Protein AF-A0A842YHC0-F1 (afdb_monomer_lite)

Foldseek 3Di:
DVVLVVLVVLLVVLVVVCVVPVLDLVSLLRNLLSCLLVVVLVSSLVSLVSSLVSPPPDDWD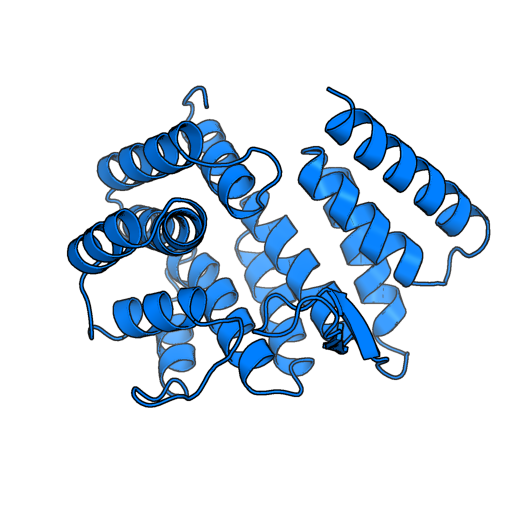WDWDQDPFPDRRDIDTFTPNLSSLLSNLLSCLLVVNLVSSLVSLVSSCVRGPDDLSLLSSLLSNLLSCLLVVVNVVNVVSLVPLDPDDDDTHNVLSSVLSCCSVVVDDLVRCQVVQVVVALVSNLSSLLSSLSVCNSVVVNVSSLVSLVVNCVRHDSSDSSVSSSCSVCVVVVHHD

Radius of gyration: 17.42 Å; chains: 1; bounding box: 42×35×49 Å

Structure (mmCIF, N/CA/C/O backbone):
data_AF-A0A842YHC0-F1
#
_entry.id   AF-A0A842YHC0-F1
#
loop_
_atom_site.group_PDB
_atom_site.id
_atom_site.type_symbol
_atom_site.label_atom_id
_atom_site.label_alt_id
_atom_site.label_comp_id
_atom_site.label_asym_id
_atom_site.label_entity_id
_atom_site.label_seq_id
_atom_site.pdbx_PDB_ins_code
_atom_site.Cartn_x
_atom_site.Cartn_y
_atom_site.Cartn_z
_atom_site.occupancy
_atom_site.B_iso_or_equiv
_atom_site.auth_seq_id
_atom_site.auth_comp_id
_atom_site.auth_asym_id
_atom_site.auth_atom_id
_atom_site.pdbx_PDB_model_num
ATOM 1 N N . THR A 1 1 ? -5.046 18.013 -16.835 1.00 51.75 1 THR A N 1
ATOM 2 C CA . THR A 1 1 ? -3.997 18.976 -16.422 1.00 51.75 1 THR A CA 1
ATOM 3 C C . THR A 1 1 ? -2.634 18.341 -16.663 1.00 51.75 1 THR A C 1
ATOM 5 O O . THR A 1 1 ? -2.578 17.118 -16.718 1.00 51.75 1 THR A O 1
ATOM 8 N N . GLY A 1 2 ? -1.558 19.114 -16.860 1.00 64.88 2 GLY A N 1
ATOM 9 C CA . GLY A 1 2 ? -0.248 18.608 -17.328 1.00 64.88 2 GLY A CA 1
ATOM 10 C C . GLY A 1 2 ? 0.316 17.396 -16.569 1.00 64.88 2 GLY A C 1
ATOM 11 O O . GLY A 1 2 ? 0.936 16.536 -17.173 1.00 64.88 2 GLY A O 1
ATOM 12 N N . ILE A 1 3 ? -0.016 17.244 -15.282 1.00 65.06 3 ILE A N 1
ATOM 13 C CA . ILE A 1 3 ? 0.346 16.074 -14.463 1.00 65.06 3 ILE A CA 1
ATOM 14 C C . ILE A 1 3 ? -0.183 14.751 -15.054 1.00 65.06 3 ILE A C 1
ATOM 16 O O . ILE A 1 3 ? 0.552 13.769 -15.112 1.00 65.06 3 ILE A O 1
ATOM 20 N N . LEU A 1 4 ? -1.433 14.716 -15.533 1.00 69.56 4 LEU A N 1
ATOM 21 C CA . LEU A 1 4 ? -2.000 13.529 -16.188 1.00 69.56 4 LEU A CA 1
ATOM 22 C C . LEU A 1 4 ? -1.261 13.214 -17.500 1.00 69.56 4 LEU A C 1
ATOM 24 O O . LEU A 1 4 ? -0.987 12.050 -17.783 1.00 69.56 4 LEU A O 1
ATOM 28 N N . GLY A 1 5 ? -0.912 14.257 -18.264 1.00 72.81 5 GLY A N 1
ATOM 29 C CA . GLY A 1 5 ? -0.096 14.144 -19.478 1.00 72.81 5 GLY A CA 1
ATOM 30 C C . GLY A 1 5 ? 1.250 13.486 -19.188 1.00 72.81 5 GLY A C 1
ATOM 31 O O . GLY A 1 5 ? 1.576 12.476 -19.803 1.00 72.81 5 GLY A O 1
ATOM 32 N N . ASN A 1 6 ? 1.947 13.953 -18.150 1.00 86.12 6 ASN A N 1
ATOM 33 C CA . ASN A 1 6 ? 3.245 13.414 -17.743 1.00 86.12 6 ASN A CA 1
ATOM 34 C C . ASN A 1 6 ? 3.183 11.918 -17.382 1.00 86.12 6 ASN A C 1
ATOM 36 O O . ASN A 1 6 ? 4.104 11.166 -17.698 1.00 86.12 6 ASN A O 1
ATOM 40 N N . PHE A 1 7 ? 2.108 11.451 -16.732 1.00 89.31 7 PHE A N 1
ATOM 41 C CA . PHE A 1 7 ? 1.965 10.027 -16.408 1.00 89.31 7 PHE A CA 1
ATOM 42 C C . PHE A 1 7 ? 1.676 9.161 -17.637 1.00 89.31 7 PHE A C 1
ATOM 44 O O . PHE A 1 7 ? 2.219 8.059 -17.731 1.00 89.31 7 PHE A O 1
ATOM 51 N N . MET A 1 8 ? 0.860 9.647 -18.578 1.00 90.75 8 MET A N 1
ATOM 52 C CA . MET A 1 8 ? 0.609 8.949 -19.845 1.00 90.75 8 MET A CA 1
ATOM 53 C C . MET A 1 8 ? 1.873 8.887 -20.707 1.00 90.75 8 MET A C 1
ATOM 55 O O . MET A 1 8 ? 2.205 7.827 -21.233 1.00 90.75 8 MET A O 1
ATOM 59 N N . GLU A 1 9 ? 2.616 9.990 -20.799 1.00 93.62 9 GLU A N 1
ATOM 60 C CA . GLU A 1 9 ? 3.901 10.046 -21.500 1.00 93.62 9 GLU A CA 1
ATOM 61 C C . GLU A 1 9 ? 4.927 9.101 -20.868 1.00 93.62 9 GLU A C 1
ATOM 63 O O . GLU A 1 9 ? 5.581 8.338 -21.579 1.00 93.62 9 GLU A O 1
ATOM 68 N N . ALA A 1 10 ? 5.018 9.067 -19.534 1.00 93.81 10 ALA A N 1
ATOM 69 C CA . ALA A 1 10 ? 5.877 8.119 -18.832 1.00 93.81 10 ALA A CA 1
ATOM 70 C C . ALA A 1 10 ? 5.483 6.660 -19.125 1.00 93.81 10 ALA A C 1
ATOM 72 O O . ALA A 1 10 ? 6.351 5.841 -19.422 1.00 93.81 10 ALA A O 1
ATOM 73 N N . ALA A 1 11 ? 4.188 6.326 -19.094 1.00 96.38 11 ALA A N 1
ATOM 74 C CA . ALA A 1 11 ? 3.714 4.984 -19.443 1.00 96.38 11 ALA A CA 1
ATOM 75 C C . ALA A 1 11 ? 4.046 4.614 -20.903 1.00 96.38 11 ALA A C 1
ATOM 77 O O . ALA A 1 11 ? 4.443 3.478 -21.181 1.00 96.38 11 ALA A O 1
ATOM 78 N N . ALA A 1 12 ? 3.947 5.570 -21.832 1.00 96.62 12 ALA A N 1
ATOM 79 C CA . ALA A 1 12 ? 4.323 5.376 -23.230 1.00 96.62 12 ALA A CA 1
ATOM 80 C C . ALA A 1 12 ? 5.836 5.150 -23.399 1.00 96.62 12 ALA A C 1
ATOM 82 O O . ALA A 1 12 ? 6.247 4.271 -24.157 1.00 96.62 12 ALA A O 1
ATOM 83 N N . LEU A 1 13 ? 6.676 5.893 -22.670 1.00 97.38 13 LEU A N 1
ATOM 84 C CA . LEU A 1 13 ? 8.128 5.696 -22.673 1.00 97.38 13 LEU A CA 1
ATOM 85 C C . LEU A 1 13 ? 8.517 4.318 -22.135 1.00 97.38 13 LEU A C 1
ATOM 87 O O . LEU A 1 13 ? 9.285 3.611 -22.787 1.00 97.38 13 LEU A O 1
ATOM 91 N N . TYR A 1 14 ? 7.949 3.898 -21.003 1.00 97.88 14 TYR A N 1
ATOM 92 C CA . TYR A 1 14 ? 8.209 2.557 -20.479 1.00 97.88 14 TYR A CA 1
ATOM 93 C C . TYR A 1 14 ? 7.681 1.456 -21.400 1.00 97.88 14 TYR A C 1
ATOM 95 O O . TYR A 1 14 ? 8.297 0.400 -21.473 1.00 97.88 14 TYR A O 1
ATOM 103 N N . SER A 1 15 ? 6.611 1.703 -22.163 1.00 98.19 15 SER A N 1
ATOM 104 C CA . SER A 1 15 ? 6.125 0.742 -23.164 1.00 98.19 15 SER A CA 1
ATOM 105 C C . SER A 1 15 ? 7.142 0.502 -24.277 1.00 98.19 15 SER A C 1
ATOM 107 O O . SER A 1 15 ? 7.432 -0.648 -24.579 1.00 98.19 15 SER A O 1
ATOM 109 N N . LYS A 1 16 ? 7.788 1.558 -24.792 1.00 98.25 16 LYS A N 1
ATOM 110 C CA . LYS A 1 16 ? 8.919 1.401 -25.729 1.00 98.25 16 LYS A CA 1
ATOM 111 C C . LYS A 1 16 ? 10.077 0.615 -25.107 1.00 98.25 16 LYS A C 1
ATOM 113 O O . LYS A 1 16 ? 10.793 -0.094 -25.808 1.00 98.25 16 LYS A O 1
ATOM 118 N N . GLY A 1 17 ? 10.280 0.773 -23.799 1.00 97.94 17 GLY A N 1
ATOM 119 C CA . GLY A 1 17 ? 11.255 0.004 -23.035 1.00 97.94 17 GLY A CA 1
ATOM 120 C C . GLY A 1 17 ? 10.912 -1.483 -22.970 1.00 97.94 17 GLY A C 1
ATOM 121 O O . GLY A 1 17 ? 11.775 -2.299 -23.265 1.00 97.94 17 GLY A O 1
ATOM 122 N N . VAL A 1 18 ? 9.651 -1.827 -22.686 1.00 98.38 18 VAL A N 1
ATOM 123 C CA . VAL A 1 18 ? 9.145 -3.211 -22.736 1.00 98.38 18 VAL A CA 1
ATOM 124 C C . VAL A 1 18 ? 9.331 -3.822 -24.126 1.00 98.38 18 VAL A C 1
ATOM 126 O O . VAL A 1 18 ? 9.813 -4.944 -24.227 1.00 98.38 18 VAL A O 1
ATOM 129 N N . ASP A 1 19 ? 9.027 -3.080 -25.193 1.00 98.12 19 ASP A N 1
ATOM 130 C CA . ASP A 1 19 ? 9.187 -3.579 -26.566 1.00 98.12 19 ASP A CA 1
ATOM 131 C C . ASP A 1 19 ? 10.657 -3.864 -26.914 1.00 98.12 19 ASP A C 1
ATOM 133 O O . ASP A 1 19 ? 10.971 -4.815 -27.629 1.00 98.12 19 ASP A O 1
ATOM 137 N N . ARG A 1 20 ? 11.577 -3.028 -26.418 1.00 98.38 20 ARG A N 1
ATOM 138 C CA . ARG A 1 20 ? 13.010 -3.130 -26.719 1.00 98.38 20 ARG A CA 1
ATOM 139 C C . ARG A 1 20 ? 13.758 -4.103 -25.805 1.00 98.38 20 ARG A C 1
ATOM 141 O O . ARG A 1 20 ? 14.738 -4.704 -26.240 1.00 98.38 20 ARG A O 1
ATOM 148 N N . TRP A 1 21 ? 13.328 -4.228 -24.555 1.00 97.94 21 TRP A N 1
ATOM 149 C CA . TRP A 1 21 ? 13.964 -5.028 -23.510 1.00 97.94 21 TRP A CA 1
ATOM 150 C C . TRP A 1 21 ? 12.902 -5.822 -22.733 1.00 97.94 21 TRP A C 1
ATOM 152 O O . TRP A 1 21 ? 12.650 -5.544 -21.558 1.00 97.94 21 TRP A O 1
ATOM 162 N N . PRO A 1 22 ? 12.277 -6.828 -23.370 1.00 97.75 22 PRO A N 1
ATOM 163 C CA . PRO A 1 22 ? 11.120 -7.531 -22.812 1.00 97.75 22 PRO A CA 1
ATOM 164 C C . PRO A 1 22 ? 11.428 -8.356 -21.558 1.00 97.75 22 PRO A C 1
ATOM 166 O O . PRO A 1 22 ? 10.501 -8.720 -20.833 1.00 97.75 22 PRO A O 1
ATOM 169 N N . ASP A 1 23 ? 12.704 -8.629 -21.287 1.00 96.81 23 ASP A N 1
ATOM 170 C CA . ASP A 1 23 ? 13.146 -9.370 -20.107 1.00 96.81 23 ASP A CA 1
ATOM 171 C C . ASP A 1 23 ? 13.687 -8.465 -18.994 1.00 96.81 23 ASP A C 1
ATOM 173 O O . ASP A 1 23 ? 14.076 -8.979 -17.949 1.00 96.81 23 ASP A O 1
ATOM 177 N N . ASP A 1 24 ? 13.721 -7.141 -19.169 1.00 96.75 24 ASP A N 1
ATOM 178 C CA . ASP A 1 24 ? 14.152 -6.207 -18.124 1.00 96.75 24 ASP A CA 1
ATOM 179 C C . ASP A 1 24 ? 12.958 -5.826 -17.221 1.00 96.75 24 ASP A C 1
ATOM 181 O O . ASP A 1 24 ? 12.021 -5.157 -17.674 1.00 96.75 24 ASP A O 1
ATOM 185 N N . PRO A 1 25 ? 12.961 -6.230 -15.934 1.00 97.19 25 PRO A N 1
ATOM 186 C CA . PRO A 1 25 ? 11.807 -6.077 -15.049 1.00 97.19 25 PRO A CA 1
ATOM 187 C C . PRO A 1 25 ? 11.507 -4.611 -14.716 1.00 97.19 25 PRO A C 1
ATOM 189 O O . PRO A 1 25 ? 10.377 -4.284 -14.341 1.00 97.19 25 PRO A O 1
ATOM 192 N N . ARG A 1 26 ? 12.480 -3.704 -14.876 1.00 96.06 26 ARG A N 1
ATOM 193 C CA . ARG A 1 26 ? 12.335 -2.285 -14.517 1.00 96.06 26 ARG A CA 1
ATOM 194 C C . ARG A 1 26 ? 11.250 -1.611 -15.342 1.00 96.06 26 ARG A C 1
ATOM 196 O O . ARG A 1 26 ? 10.460 -0.839 -14.799 1.00 96.06 26 ARG A O 1
ATOM 203 N N . PHE A 1 27 ? 11.157 -1.930 -16.634 1.00 97.94 27 PHE A N 1
ATOM 204 C CA . PHE A 1 27 ? 10.143 -1.329 -17.501 1.00 97.94 27 PHE A CA 1
ATOM 205 C C . PHE A 1 27 ? 8.728 -1.710 -17.072 1.00 97.94 27 PHE A C 1
ATOM 207 O O . PHE A 1 27 ? 7.859 -0.842 -17.040 1.00 97.94 27 PHE A O 1
ATOM 214 N N . TYR A 1 28 ? 8.513 -2.955 -16.649 1.00 98.50 28 TYR A N 1
ATOM 215 C CA . TYR A 1 28 ? 7.227 -3.399 -16.117 1.00 98.50 28 TYR A CA 1
ATOM 216 C C . TYR A 1 28 ? 6.938 -2.791 -14.741 1.00 98.50 28 TYR A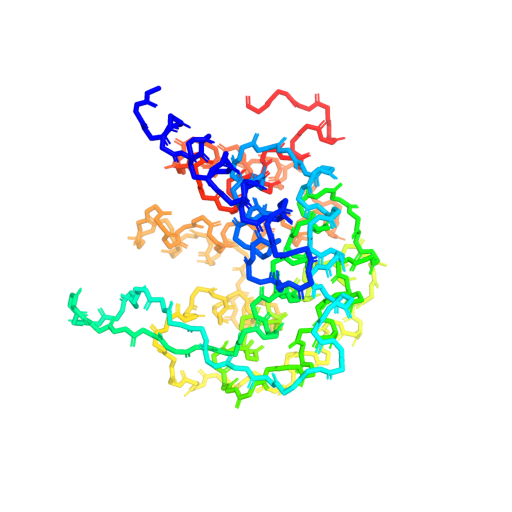 C 1
ATOM 218 O O . TYR A 1 28 ? 5.870 -2.217 -14.547 1.00 98.50 28 TYR A O 1
ATOM 226 N N . ARG A 1 29 ? 7.906 -2.802 -13.811 1.00 97.06 29 ARG A N 1
ATOM 227 C CA . ARG A 1 29 ? 7.764 -2.183 -12.480 1.00 97.06 29 ARG A CA 1
ATOM 228 C C . ARG A 1 29 ? 7.341 -0.716 -12.590 1.00 97.06 29 ARG A C 1
ATOM 230 O O . ARG A 1 29 ? 6.365 -0.289 -11.968 1.00 97.06 29 ARG A O 1
ATOM 237 N N . PHE A 1 30 ? 8.040 0.083 -13.390 1.00 97.06 30 PHE A N 1
ATOM 238 C CA . PHE A 1 30 ? 7.711 1.503 -13.491 1.00 97.06 30 PHE A CA 1
ATOM 239 C C . PHE A 1 30 ? 6.472 1.783 -14.347 1.00 97.06 30 PHE A C 1
ATOM 241 O O . PHE A 1 30 ? 5.719 2.698 -14.002 1.00 97.06 30 PHE A O 1
ATOM 248 N N . ARG A 1 31 ? 6.206 1.005 -15.407 1.00 98.31 31 ARG A N 1
ATOM 249 C CA . ARG A 1 31 ? 4.976 1.150 -16.202 1.00 98.31 31 ARG A CA 1
ATOM 250 C C . ARG A 1 31 ? 3.736 0.771 -15.399 1.00 98.31 31 ARG A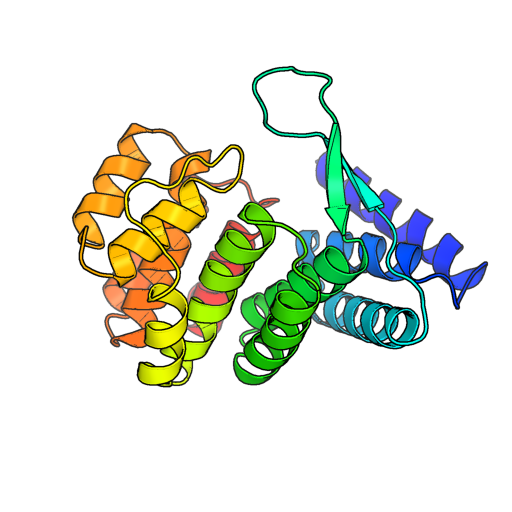 C 1
ATOM 252 O O . ARG A 1 31 ? 2.796 1.568 -15.355 1.00 98.31 31 ARG A O 1
ATOM 259 N N . GLY A 1 32 ? 3.779 -0.348 -14.679 1.00 98.31 32 GLY A N 1
ATOM 260 C CA . GLY A 1 32 ? 2.710 -0.799 -13.792 1.00 98.31 32 GLY A CA 1
ATOM 261 C C . GLY A 1 32 ? 2.340 0.270 -12.768 1.00 98.31 32 GLY A C 1
ATOM 262 O O . GLY A 1 32 ? 1.169 0.616 -12.624 1.00 98.31 32 GLY A O 1
ATOM 263 N N . HIS A 1 33 ? 3.331 0.921 -12.152 1.00 96.75 33 HIS A N 1
ATOM 264 C CA . HIS A 1 33 ? 3.073 2.025 -11.223 1.00 96.75 33 HIS A CA 1
ATOM 265 C C . HIS A 1 33 ? 2.359 3.219 -11.890 1.00 96.75 33 HIS A C 1
ATOM 267 O O . HIS A 1 33 ? 1.475 3.831 -11.289 1.00 96.75 33 HIS A O 1
ATOM 273 N N . ARG A 1 34 ? 2.683 3.555 -13.147 1.00 96.94 34 ARG A N 1
ATOM 274 C CA . ARG A 1 34 ? 1.937 4.588 -13.895 1.00 96.94 34 ARG A CA 1
ATOM 275 C C . ARG A 1 34 ? 0.506 4.144 -14.179 1.00 96.94 34 ARG A C 1
ATOM 277 O O . ARG A 1 34 ? -0.407 4.953 -14.031 1.00 96.94 34 ARG A O 1
ATOM 284 N N . PHE A 1 35 ? 0.295 2.876 -14.518 1.00 98.06 35 PHE A N 1
ATOM 285 C CA . PHE A 1 35 ? -1.045 2.327 -14.708 1.00 98.06 35 PHE A CA 1
ATOM 286 C C . PHE A 1 35 ? -1.891 2.365 -13.431 1.00 98.06 35 PHE A C 1
ATOM 288 O O . PHE A 1 35 ? -3.065 2.722 -13.523 1.00 98.06 35 PHE A O 1
ATOM 295 N N . VAL A 1 36 ? -1.311 2.134 -12.249 1.00 97.81 36 VAL A N 1
ATOM 296 C CA . VAL A 1 36 ? -2.005 2.331 -10.960 1.00 97.81 36 VAL A CA 1
ATOM 297 C C . VAL A 1 36 ? -2.504 3.770 -10.818 1.00 97.81 36 VAL A C 1
ATOM 299 O O . VAL A 1 36 ? -3.694 4.000 -10.596 1.00 97.81 36 VAL A O 1
ATOM 302 N N . ILE A 1 37 ? -1.622 4.756 -11.011 1.00 95.19 37 ILE A N 1
ATOM 303 C CA . ILE A 1 37 ? -1.985 6.180 -10.908 1.00 95.19 37 ILE A CA 1
ATOM 304 C C . ILE A 1 37 ? -3.097 6.528 -11.910 1.00 95.19 37 ILE A C 1
ATOM 306 O O . ILE A 1 37 ? -4.046 7.225 -11.559 1.00 95.19 37 ILE A O 1
ATOM 310 N N . LEU A 1 38 ? -3.030 5.980 -13.126 1.00 95.44 38 LEU A N 1
ATOM 311 C CA . LEU A 1 38 ? -4.011 6.171 -14.201 1.00 95.44 38 LEU A CA 1
ATOM 312 C C . LEU A 1 38 ? -5.291 5.325 -14.054 1.00 95.44 38 LEU A C 1
ATOM 314 O O . LEU A 1 38 ? -6.110 5.311 -14.977 1.00 95.44 38 LEU A O 1
ATOM 318 N N . ARG A 1 39 ? -5.475 4.611 -12.933 1.00 95.69 39 ARG A N 1
ATOM 319 C CA . ARG A 1 39 ? -6.637 3.736 -12.675 1.00 95.69 39 ARG A CA 1
ATOM 320 C C . ARG A 1 39 ? -6.819 2.641 -13.728 1.00 95.69 39 ARG A C 1
ATOM 322 O O . ARG A 1 39 ? -7.931 2.297 -14.106 1.00 95.69 39 ARG A O 1
ATOM 329 N N . ARG A 1 40 ? -5.714 2.117 -14.253 1.00 97.06 40 ARG A N 1
ATOM 330 C CA . ARG A 1 40 ? -5.670 0.984 -15.187 1.00 97.06 40 ARG A CA 1
ATOM 331 C C . ARG A 1 40 ? -5.183 -0.256 -14.445 1.00 97.06 40 ARG A C 1
ATOM 333 O O . ARG A 1 40 ? -4.092 -0.755 -14.719 1.00 97.06 40 ARG A O 1
ATOM 340 N N . LEU A 1 41 ? -5.956 -0.708 -13.460 1.00 97.81 41 LEU A N 1
ATOM 341 C CA . LEU A 1 41 ? -5.510 -1.746 -12.527 1.00 97.81 41 LEU A CA 1
ATOM 342 C C . LEU A 1 41 ? -5.245 -3.081 -13.230 1.00 97.81 41 LEU A C 1
ATOM 344 O O . LEU A 1 41 ? -4.265 -3.739 -12.916 1.00 97.81 41 LEU A O 1
ATOM 348 N N . GLU A 1 42 ? -6.011 -3.439 -14.258 1.00 98.31 42 GLU A N 1
ATOM 349 C CA . GLU A 1 42 ? -5.807 -4.671 -15.033 1.00 98.31 42 GLU A CA 1
ATOM 350 C C . GLU A 1 42 ? -4.520 -4.648 -15.864 1.00 98.31 42 GLU A C 1
ATOM 352 O O . GLU A 1 42 ? -3.949 -5.696 -16.167 1.00 98.31 42 GLU A O 1
ATOM 357 N N . LEU A 1 43 ? -4.068 -3.463 -16.284 1.00 98.62 43 LEU A N 1
ATOM 358 C CA . LEU A 1 43 ? -2.767 -3.309 -16.938 1.00 98.62 43 LEU A CA 1
ATOM 359 C C . LEU A 1 43 ? -1.639 -3.316 -15.904 1.00 98.62 43 LEU A C 1
ATOM 361 O O . LEU A 1 43 ? -0.613 -3.947 -16.132 1.00 98.62 43 LEU A O 1
ATOM 365 N N . ALA A 1 44 ? -1.847 -2.660 -14.760 1.00 98.69 44 ALA A N 1
ATOM 366 C CA . ALA A 1 44 ? -0.884 -2.653 -13.667 1.00 98.69 44 ALA A CA 1
ATOM 367 C C . ALA A 1 44 ? -0.619 -4.061 -13.118 1.00 98.69 44 ALA A C 1
ATOM 369 O O . ALA A 1 44 ? 0.541 -4.423 -12.957 1.00 98.69 44 ALA A O 1
ATOM 370 N N . MET A 1 45 ? -1.665 -4.860 -12.878 1.00 98.81 45 MET A N 1
ATOM 371 C CA . MET A 1 45 ? -1.533 -6.237 -12.383 1.00 98.81 45 MET A CA 1
ATOM 372 C C . MET A 1 45 ? -0.671 -7.077 -13.323 1.00 98.81 45 MET A C 1
ATOM 374 O O . MET A 1 45 ? 0.323 -7.632 -12.875 1.00 98.81 45 MET A O 1
ATOM 378 N N . ARG A 1 46 ? -0.961 -7.057 -14.632 1.00 98.75 46 ARG A N 1
ATOM 379 C CA . ARG A 1 46 ? -0.162 -7.774 -15.640 1.00 98.75 46 ARG A CA 1
ATOM 380 C C . ARG A 1 46 ? 1.308 -7.358 -15.646 1.00 98.75 46 ARG A C 1
ATOM 382 O O . ARG A 1 46 ? 2.190 -8.203 -15.759 1.00 98.75 46 ARG A O 1
ATOM 389 N N . ASP A 1 47 ? 1.580 -6.060 -15.523 1.00 98.81 47 ASP A N 1
ATOM 390 C CA . ASP A 1 47 ? 2.954 -5.563 -15.455 1.00 98.81 47 ASP A CA 1
ATOM 391 C C . ASP A 1 47 ? 3.659 -6.019 -14.171 1.00 98.81 47 ASP A C 1
ATOM 393 O O . ASP A 1 47 ? 4.805 -6.459 -14.224 1.00 98.81 47 ASP A O 1
ATOM 397 N N . PHE A 1 48 ? 2.994 -5.958 -13.018 1.00 98.75 48 PHE A N 1
ATOM 398 C CA . PHE A 1 48 ? 3.597 -6.397 -11.761 1.00 98.75 48 PHE A CA 1
ATOM 399 C C . PHE A 1 48 ? 3.770 -7.914 -11.676 1.00 98.75 48 PHE A C 1
ATOM 401 O O . PHE A 1 48 ? 4.791 -8.359 -11.163 1.00 98.75 48 PHE A O 1
ATOM 408 N N . GLU A 1 49 ? 2.843 -8.701 -12.221 1.00 98.75 49 GLU A N 1
ATOM 409 C CA . GLU A 1 49 ? 2.995 -10.150 -12.396 1.00 98.75 49 GLU A CA 1
ATOM 410 C C . GLU A 1 49 ? 4.225 -10.458 -13.252 1.00 98.75 49 GLU A C 1
ATOM 412 O O . GLU A 1 49 ? 5.094 -11.222 -12.833 1.00 98.75 49 GLU A O 1
ATOM 417 N N . ARG A 1 50 ? 4.369 -9.792 -14.406 1.00 98.62 50 ARG A N 1
ATOM 418 C CA . ARG A 1 50 ? 5.533 -9.986 -15.276 1.00 98.62 50 ARG A CA 1
ATOM 419 C C . ARG A 1 50 ? 6.838 -9.543 -14.614 1.00 98.62 50 ARG A C 1
ATOM 421 O O . ARG A 1 50 ? 7.856 -10.217 -14.758 1.00 98.62 50 ARG A O 1
ATOM 428 N N . ALA A 1 51 ? 6.828 -8.431 -13.880 1.00 98.44 51 ALA A N 1
ATOM 429 C CA . ALA A 1 51 ? 7.985 -7.986 -13.110 1.00 98.44 51 ALA A CA 1
ATOM 430 C C . ALA A 1 51 ? 8.367 -9.023 -12.041 1.00 98.44 51 ALA A C 1
ATOM 432 O O . ALA A 1 51 ? 9.536 -9.389 -11.962 1.00 98.44 51 ALA A O 1
ATOM 433 N N . ALA A 1 52 ? 7.392 -9.530 -11.279 1.00 98.25 52 ALA A N 1
ATOM 434 C CA . ALA A 1 52 ? 7.585 -10.547 -10.247 1.00 98.25 52 ALA A CA 1
ATOM 435 C C . ALA A 1 52 ? 8.150 -11.854 -10.828 1.00 98.25 52 ALA A C 1
ATOM 437 O O . ALA A 1 52 ? 9.098 -12.419 -10.285 1.00 98.25 52 ALA A O 1
ATOM 438 N N . GLU A 1 53 ? 7.643 -12.310 -11.977 1.00 98.12 53 GLU A N 1
ATOM 439 C CA . GLU A 1 53 ? 8.195 -13.470 -12.687 1.00 98.12 53 GLU A CA 1
ATOM 440 C C . GLU A 1 53 ? 9.677 -13.291 -13.020 1.00 98.12 53 GLU A C 1
ATOM 442 O O . GLU A 1 53 ? 10.471 -14.203 -12.793 1.00 98.12 53 GLU A O 1
ATOM 447 N N . LEU A 1 54 ? 10.026 -12.119 -13.554 1.00 97.50 54 LEU A N 1
ATOM 448 C CA . LEU A 1 54 ? 11.351 -11.778 -14.060 1.00 97.50 54 LEU A CA 1
ATOM 449 C C . LEU A 1 54 ? 12.399 -11.572 -12.959 1.00 97.50 54 LEU A C 1
ATOM 451 O O . LEU A 1 54 ? 13.591 -11.618 -13.269 1.00 97.50 54 LEU A O 1
ATOM 455 N N . ILE A 1 55 ? 11.998 -11.320 -11.711 1.00 97.19 55 ILE A N 1
ATOM 456 C CA . ILE A 1 55 ? 12.937 -11.128 -10.593 1.00 97.19 55 ILE A CA 1
ATOM 457 C C . ILE A 1 55 ? 13.254 -12.409 -9.814 1.00 97.19 55 ILE A C 1
ATOM 459 O O . ILE A 1 55 ? 14.255 -12.430 -9.106 1.00 97.19 55 ILE A O 1
ATOM 463 N N . ARG A 1 56 ? 12.456 -13.482 -9.939 1.00 91.81 56 ARG A N 1
ATOM 464 C CA . ARG A 1 56 ? 12.641 -14.720 -9.146 1.00 91.81 56 ARG A CA 1
ATOM 465 C C . ARG A 1 56 ? 14.032 -15.338 -9.281 1.00 91.81 56 ARG A C 1
ATOM 467 O O . ARG A 1 56 ? 14.585 -15.799 -8.290 1.00 91.81 56 ARG A O 1
ATOM 474 N N . ASP A 1 57 ? 14.589 -15.303 -10.487 1.00 84.00 57 ASP A N 1
ATOM 475 C CA . ASP A 1 57 ? 15.890 -15.903 -10.805 1.00 84.00 57 ASP A CA 1
ATOM 476 C C . ASP A 1 57 ? 17.008 -14.856 -10.917 1.00 84.00 57 ASP A C 1
ATOM 478 O O . ASP A 1 57 ? 18.050 -15.102 -11.532 1.00 84.00 57 ASP A O 1
ATOM 482 N N . ARG A 1 58 ? 16.792 -13.656 -10.361 1.00 88.94 58 ARG A N 1
ATOM 483 C CA . ARG A 1 58 ? 17.743 -12.547 -10.447 1.00 88.94 58 ARG A CA 1
ATOM 484 C C . ARG A 1 58 ? 18.237 -12.114 -9.072 1.00 88.94 58 ARG A C 1
ATOM 486 O O . ARG A 1 58 ? 17.445 -12.055 -8.130 1.00 88.94 58 ARG A O 1
ATOM 493 N N . PRO A 1 59 ? 19.534 -11.776 -8.953 1.00 91.19 59 PRO A N 1
ATOM 494 C CA . PRO A 1 59 ? 20.024 -11.059 -7.790 1.00 91.19 59 PRO A CA 1
ATOM 495 C C . PRO A 1 59 ? 19.216 -9.782 -7.588 1.00 91.19 59 PRO A C 1
ATOM 497 O O . PRO A 1 59 ? 18.878 -9.096 -8.551 1.00 91.19 59 PRO A O 1
ATOM 500 N N . ASP A 1 60 ? 18.910 -9.488 -6.333 1.00 93.88 60 ASP A N 1
ATOM 501 C CA . ASP A 1 60 ? 18.256 -8.239 -5.982 1.00 93.88 60 ASP A CA 1
ATOM 502 C C . ASP A 1 60 ? 19.199 -7.051 -6.219 1.00 93.88 60 ASP A C 1
ATOM 504 O O . ASP A 1 60 ? 20.420 -7.161 -6.066 1.00 93.88 60 ASP A O 1
ATOM 508 N N . GLU A 1 61 ? 18.624 -5.911 -6.582 1.00 93.12 61 GLU A N 1
ATOM 509 C CA . GLU A 1 61 ? 19.348 -4.682 -6.895 1.00 93.12 61 GLU A CA 1
ATOM 510 C C . GLU A 1 61 ? 18.788 -3.516 -6.068 1.00 93.12 61 GLU A C 1
ATOM 512 O O . GLU A 1 61 ? 17.602 -3.498 -5.745 1.00 93.12 61 GLU A O 1
ATOM 517 N N . PRO A 1 62 ? 19.600 -2.506 -5.722 1.00 92.38 62 PRO A N 1
ATOM 518 C CA . PRO A 1 62 ? 19.088 -1.306 -5.073 1.00 92.38 62 PRO A CA 1
ATOM 519 C C . PRO A 1 62 ? 18.258 -0.443 -6.043 1.00 92.38 62 PRO A C 1
ATOM 521 O O . PRO A 1 62 ? 18.743 -0.020 -7.093 1.00 92.38 62 PRO A O 1
ATOM 524 N N . GLU A 1 63 ? 17.031 -0.097 -5.654 1.00 90.31 63 GLU A N 1
ATOM 525 C CA . GLU A 1 63 ? 16.203 0.943 -6.273 1.00 90.31 63 GLU A CA 1
ATOM 526 C C . GLU A 1 63 ? 16.369 2.266 -5.506 1.00 90.31 63 GLU A C 1
ATOM 528 O O . GLU A 1 63 ? 16.075 2.368 -4.309 1.00 90.31 63 GLU A O 1
ATOM 533 N N . LEU A 1 64 ? 16.845 3.295 -6.215 1.00 86.06 64 LEU A N 1
ATOM 534 C CA . LEU A 1 64 ? 16.981 4.653 -5.692 1.00 86.06 64 LEU A CA 1
ATOM 535 C C . LEU A 1 64 ? 15.673 5.429 -5.855 1.00 86.06 64 LEU A C 1
ATOM 537 O O . LEU A 1 64 ? 15.078 5.441 -6.934 1.00 86.06 64 LEU A O 1
ATOM 541 N N . TYR A 1 65 ? 15.277 6.160 -4.819 1.00 77.38 65 TYR A N 1
ATOM 542 C CA . TYR A 1 65 ? 14.120 7.055 -4.858 1.00 77.38 65 TYR A CA 1
ATOM 543 C C . TYR A 1 65 ? 14.423 8.385 -4.170 1.00 77.38 65 TYR A C 1
ATOM 545 O O . TYR A 1 65 ? 15.336 8.488 -3.353 1.00 77.38 65 TYR A O 1
ATOM 553 N N . ALA A 1 66 ? 13.663 9.425 -4.509 1.00 69.12 66 ALA A N 1
ATOM 554 C CA . ALA A 1 66 ? 13.743 10.692 -3.791 1.00 69.12 66 ALA A CA 1
ATOM 555 C C . ALA A 1 66 ? 13.212 10.483 -2.363 1.00 69.12 66 ALA A C 1
ATOM 557 O O . ALA A 1 66 ? 12.024 10.203 -2.192 1.00 69.12 66 ALA A O 1
ATOM 558 N N . SER A 1 67 ? 14.090 10.572 -1.358 1.00 66.00 67 SER A N 1
ATOM 559 C CA . SER A 1 67 ? 13.702 10.392 0.045 1.00 66.00 67 SER A CA 1
ATOM 560 C C . SER A 1 67 ? 12.850 11.570 0.508 1.00 66.00 67 SER A C 1
ATOM 562 O O . SER A 1 67 ? 13.101 12.717 0.142 1.00 66.00 67 SER A O 1
ATOM 564 N N . GLY A 1 68 ? 11.875 11.291 1.372 1.00 58.00 68 GLY A N 1
ATOM 565 C CA . GLY A 1 68 ? 11.124 12.323 2.094 1.00 58.00 68 GLY A CA 1
ATOM 566 C C . GLY A 1 68 ? 11.851 12.848 3.340 1.00 58.00 68 GLY A C 1
ATOM 567 O O . GLY A 1 68 ? 11.251 13.565 4.140 1.00 58.00 68 GLY A O 1
ATOM 568 N N . GLY A 1 69 ? 13.106 12.439 3.560 1.00 61.34 69 GLY A N 1
ATOM 569 C CA . GLY A 1 69 ? 13.899 12.780 4.737 1.00 61.34 69 GLY A CA 1
ATOM 570 C C . GLY A 1 69 ? 14.288 14.262 4.836 1.00 61.34 69 GLY A C 1
ATOM 571 O O . GLY A 1 69 ? 14.054 15.067 3.945 1.00 61.34 69 GLY A O 1
ATOM 572 N N . LYS A 1 70 ? 14.949 14.628 5.944 1.00 56.03 70 LYS A N 1
ATOM 573 C CA . LYS A 1 70 ? 15.284 16.025 6.310 1.00 56.03 70 LYS A CA 1
ATOM 574 C C . LYS A 1 70 ? 16.198 16.782 5.328 1.00 56.03 70 LYS A C 1
ATOM 576 O O . LYS A 1 70 ? 16.437 17.966 5.533 1.00 56.03 70 LYS A O 1
ATOM 581 N N . SER A 1 71 ? 16.755 16.120 4.316 1.00 59.47 71 SER A N 1
ATOM 582 C CA . SER A 1 71 ? 17.624 16.740 3.314 1.00 59.47 71 SER A CA 1
ATOM 583 C C . SER A 1 71 ? 16.965 16.624 1.947 1.00 59.47 71 SER A C 1
ATOM 585 O O . SER A 1 71 ? 16.724 15.513 1.484 1.00 59.47 71 SER A O 1
ATOM 587 N N . GLU A 1 72 ? 16.729 17.770 1.302 1.00 55.34 72 GLU A N 1
ATOM 588 C CA . GLU A 1 72 ? 16.020 17.887 0.015 1.00 55.34 72 GLU A CA 1
ATOM 589 C C . GLU A 1 72 ? 16.664 17.086 -1.132 1.00 55.34 72 GLU A C 1
ATOM 591 O O . GLU A 1 72 ? 15.996 16.782 -2.114 1.00 55.34 72 GLU A O 1
ATOM 596 N N . ASN A 1 73 ? 17.937 16.695 -0.992 1.00 65.38 73 ASN A N 1
ATOM 597 C CA . ASN A 1 73 ? 18.692 15.952 -2.006 1.00 65.38 73 ASN A CA 1
ATOM 598 C C . ASN A 1 73 ? 19.082 14.533 -1.565 1.00 65.38 73 ASN A C 1
ATOM 600 O O . ASN A 1 73 ? 19.888 13.881 -2.234 1.00 65.38 73 ASN A O 1
ATOM 604 N N . LYS A 1 74 ? 18.575 14.042 -0.428 1.00 71.00 74 LYS A N 1
ATOM 605 C CA . LYS A 1 74 ? 18.877 12.676 0.005 1.00 71.00 74 LYS A CA 1
ATOM 606 C C . LYS A 1 74 ? 18.116 11.690 -0.881 1.00 71.00 74 LYS A C 1
ATOM 608 O O . LYS A 1 74 ? 16.896 11.748 -0.993 1.00 71.00 74 LYS A O 1
ATOM 613 N N . MET A 1 75 ? 18.843 10.749 -1.470 1.00 73.19 75 MET A N 1
ATOM 614 C CA . MET A 1 75 ? 18.232 9.583 -2.100 1.00 73.19 75 MET A CA 1
ATOM 615 C C . MET A 1 75 ? 18.006 8.507 -1.040 1.00 73.19 75 MET A C 1
ATOM 617 O O . MET A 1 75 ? 18.895 8.219 -0.234 1.00 73.19 75 MET A O 1
ATOM 621 N N . GLY A 1 76 ? 16.805 7.944 -1.028 1.00 75.75 76 GLY A N 1
ATOM 622 C CA . GLY A 1 76 ? 16.513 6.700 -0.338 1.00 75.75 76 GLY A CA 1
ATOM 623 C C . GLY A 1 76 ? 16.974 5.524 -1.190 1.00 75.75 76 GLY A C 1
ATOM 624 O O . GLY A 1 76 ? 17.074 5.630 -2.417 1.00 75.75 76 GLY A O 1
ATOM 625 N N . VAL A 1 77 ? 17.280 4.413 -0.530 1.00 80.62 77 VAL A N 1
ATOM 626 C CA . VAL A 1 77 ? 17.644 3.154 -1.182 1.00 80.62 77 VAL A CA 1
ATOM 627 C C . VAL A 1 77 ? 16.742 2.079 -0.613 1.00 80.62 77 VAL A C 1
ATOM 629 O O . VAL A 1 77 ? 16.603 1.967 0.602 1.00 80.62 77 VAL A O 1
ATOM 632 N N . SER A 1 78 ? 16.131 1.303 -1.492 1.00 85.50 78 SER A N 1
ATOM 633 C CA . SER A 1 78 ? 15.324 0.141 -1.124 1.00 85.50 78 SER A CA 1
ATOM 634 C C . SER A 1 78 ? 15.636 -1.013 -2.067 1.00 85.50 78 SER A C 1
ATOM 636 O O . SER A 1 78 ? 16.216 -0.800 -3.127 1.00 85.50 78 SER A O 1
ATOM 638 N N . SER A 1 79 ? 15.261 -2.230 -1.695 1.00 94.06 79 SER A N 1
ATOM 639 C CA . SER A 1 79 ? 15.351 -3.389 -2.585 1.00 94.06 79 SER A CA 1
ATOM 640 C C . SER A 1 79 ? 14.422 -3.217 -3.801 1.00 94.06 79 SER A C 1
ATOM 642 O O . SER A 1 79 ? 13.259 -2.812 -3.666 1.00 94.06 79 SER A O 1
ATOM 644 N N . PHE A 1 80 ? 14.924 -3.512 -5.002 1.00 96.31 80 PHE A N 1
ATOM 645 C CA . PHE A 1 80 ? 14.131 -3.519 -6.230 1.00 96.31 80 PHE A CA 1
ATOM 646 C C . PHE A 1 80 ? 13.081 -4.630 -6.180 1.00 96.31 80 PHE A C 1
ATOM 648 O O . PHE A 1 80 ? 11.906 -4.381 -6.463 1.00 96.31 80 PHE A O 1
ATOM 655 N N . ASN A 1 81 ? 13.465 -5.831 -5.742 1.00 97.06 81 ASN A N 1
ATOM 656 C CA . ASN A 1 81 ? 12.542 -6.957 -5.615 1.00 97.06 81 ASN A CA 1
ATOM 657 C C . ASN A 1 81 ? 11.429 -6.653 -4.604 1.00 97.06 81 ASN A C 1
ATOM 659 O O . ASN A 1 81 ? 10.252 -6.886 -4.888 1.00 97.06 81 ASN A O 1
ATOM 663 N N . TRP A 1 82 ? 11.776 -6.056 -3.462 1.00 97.00 82 TRP A N 1
ATOM 664 C CA . TRP A 1 82 ? 10.808 -5.571 -2.480 1.00 97.00 82 TRP A CA 1
ATOM 665 C C . TRP A 1 82 ? 9.832 -4.575 -3.109 1.00 97.00 82 TRP A C 1
ATOM 667 O O . TRP A 1 82 ? 8.623 -4.718 -2.952 1.00 97.00 82 TRP A O 1
ATOM 677 N N . ASN A 1 83 ? 10.327 -3.615 -3.893 1.00 97.12 83 ASN A N 1
ATOM 678 C CA . ASN A 1 83 ? 9.489 -2.641 -4.591 1.00 97.12 83 ASN A CA 1
ATOM 679 C C . ASN A 1 83 ? 8.542 -3.271 -5.614 1.00 97.12 83 ASN A C 1
ATOM 681 O O . ASN A 1 83 ? 7.434 -2.766 -5.813 1.00 97.12 83 ASN A O 1
ATOM 685 N N . VAL A 1 84 ? 8.959 -4.331 -6.302 1.00 98.25 84 VAL A N 1
ATOM 686 C CA . VAL A 1 84 ? 8.084 -5.067 -7.222 1.00 98.25 84 VAL A CA 1
ATOM 687 C C . VAL A 1 84 ? 6.926 -5.693 -6.450 1.00 98.25 84 VAL A C 1
ATOM 689 O O . VAL A 1 84 ? 5.771 -5.384 -6.749 1.00 98.25 84 VAL A O 1
ATOM 692 N N . TYR A 1 85 ? 7.216 -6.486 -5.417 1.00 98.62 85 TYR A N 1
ATOM 693 C CA . TYR A 1 85 ? 6.184 -7.164 -4.630 1.00 98.62 85 TYR A CA 1
ATOM 694 C C . TYR A 1 85 ? 5.301 -6.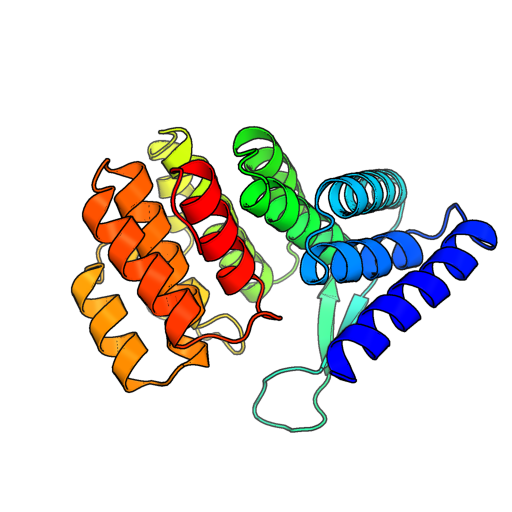194 -3.834 1.00 98.62 85 TYR A C 1
ATOM 696 O O . TYR A 1 85 ? 4.087 -6.380 -3.764 1.00 98.62 85 TYR A O 1
ATOM 704 N N . TYR A 1 86 ? 5.875 -5.115 -3.294 1.00 98.44 86 TYR A N 1
ATOM 705 C CA . TYR A 1 86 ? 5.140 -4.075 -2.572 1.00 98.44 86 TYR A CA 1
ATOM 706 C C . TYR A 1 86 ? 4.048 -3.457 -3.449 1.00 98.44 86 TYR A C 1
ATOM 708 O O . TYR A 1 86 ? 2.886 -3.351 -3.045 1.00 98.44 86 TYR A O 1
ATOM 716 N N . HIS A 1 87 ? 4.406 -3.065 -4.675 1.00 98.50 87 HIS A N 1
ATOM 717 C CA . HIS A 1 87 ? 3.451 -2.462 -5.596 1.00 98.50 87 HIS A CA 1
ATOM 718 C C . HIS A 1 87 ? 2.511 -3.488 -6.238 1.00 98.50 87 HIS A C 1
ATOM 720 O O . HIS A 1 87 ? 1.363 -3.143 -6.532 1.00 98.50 87 HIS A O 1
ATOM 726 N N . GLN A 1 88 ? 2.943 -4.740 -6.403 1.00 98.81 88 GLN A N 1
ATOM 727 C CA . GLN A 1 88 ? 2.064 -5.836 -6.803 1.00 98.81 88 GLN A CA 1
ATOM 728 C C . GLN A 1 88 ? 0.948 -6.046 -5.769 1.00 98.81 88 GLN A C 1
ATOM 730 O O . GLN A 1 88 ? -0.231 -5.956 -6.115 1.00 98.81 88 GLN A O 1
ATOM 735 N N . GLY A 1 89 ? 1.312 -6.227 -4.495 1.00 98.81 89 GLY A N 1
ATOM 736 C CA . GLY A 1 89 ? 0.360 -6.382 -3.394 1.00 98.81 89 GLY A CA 1
ATOM 737 C C . GLY A 1 89 ? -0.573 -5.182 -3.268 1.00 98.81 89 GLY A C 1
ATOM 738 O O . GLY A 1 89 ? -1.785 -5.351 -3.136 1.00 98.81 89 GLY A O 1
ATOM 739 N N . PHE A 1 90 ? -0.038 -3.966 -3.424 1.00 98.69 90 PHE A N 1
ATOM 740 C CA . PHE A 1 90 ? -0.842 -2.743 -3.402 1.00 98.69 90 PHE A CA 1
ATOM 741 C C . PHE A 1 90 ? -1.878 -2.733 -4.529 1.00 98.69 90 PHE A C 1
ATOM 743 O O . PHE A 1 90 ? -3.029 -2.353 -4.323 1.00 98.69 90 PHE A O 1
ATOM 750 N N . THR A 1 91 ? -1.478 -3.154 -5.729 1.00 98.75 91 THR A N 1
ATOM 751 C CA . THR A 1 91 ? -2.359 -3.167 -6.901 1.00 98.75 91 THR A CA 1
ATOM 752 C C . THR A 1 91 ? -3.494 -4.170 -6.718 1.00 98.75 91 THR A C 1
ATOM 754 O O . THR A 1 91 ? -4.649 -3.820 -6.962 1.00 98.75 91 THR A O 1
ATOM 757 N N . TYR A 1 92 ? -3.198 -5.374 -6.219 1.00 98.88 92 TYR A N 1
ATOM 758 C CA . TYR A 1 92 ? -4.228 -6.355 -5.872 1.00 98.88 92 TYR A CA 1
ATOM 759 C C . TYR A 1 92 ? -5.158 -5.849 -4.771 1.00 98.88 92 TYR A C 1
ATOM 761 O O . TYR A 1 92 ? -6.378 -5.963 -4.894 1.00 98.88 92 TYR A O 1
ATOM 769 N N . TYR A 1 93 ? -4.605 -5.218 -3.735 1.00 98.62 93 TYR A N 1
ATOM 770 C CA . TYR A 1 93 ? -5.392 -4.623 -2.662 1.00 98.62 93 TYR A CA 1
ATOM 771 C C . TYR A 1 93 ? -6.352 -3.550 -3.196 1.00 98.62 93 TYR A C 1
ATOM 773 O O . TYR A 1 93 ? -7.555 -3.609 -2.939 1.00 98.62 93 TYR A O 1
ATOM 781 N N . ALA A 1 94 ? -5.859 -2.621 -4.020 1.00 98.12 94 ALA A N 1
ATOM 782 C CA . ALA A 1 94 ? -6.683 -1.596 -4.657 1.00 98.12 94 ALA A CA 1
ATOM 783 C C . ALA A 1 94 ? -7.774 -2.205 -5.558 1.00 98.12 94 ALA A C 1
ATOM 785 O O . ALA A 1 94 ? -8.906 -1.714 -5.572 1.00 98.12 94 ALA A O 1
ATOM 786 N N . ALA A 1 95 ? -7.473 -3.307 -6.252 1.00 98.12 95 ALA A N 1
ATOM 787 C CA . ALA A 1 95 ? -8.428 -4.056 -7.068 1.00 98.12 95 ALA A CA 1
ATOM 788 C C . ALA A 1 95 ? -9.465 -4.853 -6.245 1.00 98.12 95 ALA A C 1
ATOM 790 O O . ALA A 1 95 ? -10.446 -5.331 -6.810 1.00 98.12 95 ALA A O 1
ATOM 791 N N . GLY A 1 96 ? -9.304 -4.959 -4.921 1.00 97.62 96 GLY A N 1
ATOM 792 C CA . GLY A 1 96 ? -10.184 -5.745 -4.047 1.00 97.62 96 GLY A CA 1
ATOM 793 C C . GLY A 1 96 ? -9.872 -7.247 -4.047 1.00 97.62 96 GLY A C 1
ATOM 794 O O . GLY A 1 96 ? -10.684 -8.046 -3.589 1.00 97.62 96 GLY A O 1
ATOM 795 N N . LEU A 1 97 ? -8.701 -7.636 -4.551 1.00 98.56 97 LEU A N 1
ATOM 796 C CA . LEU A 1 97 ? -8.231 -9.017 -4.643 1.00 98.56 97 LEU A CA 1
ATOM 797 C C . LEU A 1 97 ? -7.403 -9.364 -3.400 1.00 98.56 97 LEU A C 1
ATOM 799 O O . LEU A 1 97 ? -6.173 -9.349 -3.422 1.00 98.56 97 LEU A O 1
ATOM 803 N N . SER A 1 98 ? -8.085 -9.597 -2.274 1.00 98.44 98 SER A N 1
ATOM 804 C CA . SER A 1 98 ? -7.424 -9.710 -0.967 1.00 98.44 98 SER A CA 1
ATOM 805 C C . SER A 1 98 ? -6.491 -10.916 -0.837 1.00 98.44 98 SER A C 1
ATOM 807 O O . SER A 1 98 ? -5.426 -10.755 -0.251 1.00 98.44 98 SER A O 1
ATOM 809 N N . GLU A 1 99 ? -6.831 -12.086 -1.387 1.00 98.75 99 GLU A N 1
ATOM 810 C CA . GLU A 1 99 ? -5.942 -13.262 -1.310 1.00 98.75 99 GLU A CA 1
ATOM 811 C C . GLU A 1 99 ? -4.646 -13.033 -2.097 1.00 98.75 99 GLU A C 1
ATOM 813 O O . GLU A 1 99 ? -3.556 -13.177 -1.548 1.00 98.75 99 GLU A O 1
ATOM 818 N N . GLN A 1 100 ? -4.744 -12.549 -3.338 1.00 98.88 100 GLN A N 1
ATOM 819 C CA . GLN A 1 100 ? -3.570 -12.221 -4.153 1.00 98.88 100 GLN A CA 1
ATOM 820 C C . GLN A 1 100 ? -2.720 -11.112 -3.519 1.00 98.88 100 GLN A C 1
ATOM 822 O O . GLN A 1 100 ? -1.492 -11.140 -3.596 1.00 98.88 100 GLN A O 1
ATOM 827 N N . ALA A 1 101 ? -3.357 -10.137 -2.860 1.00 98.88 101 ALA A N 1
ATOM 828 C CA . ALA A 1 101 ? -2.638 -9.116 -2.107 1.00 98.88 101 ALA A CA 1
ATOM 829 C C . ALA A 1 101 ? -1.835 -9.732 -0.951 1.00 98.88 101 ALA A C 1
ATOM 831 O O . ALA A 1 101 ? -0.670 -9.378 -0.776 1.00 98.88 101 ALA A O 1
ATOM 832 N N . VAL A 1 102 ? -2.423 -10.663 -0.189 1.00 98.94 102 VAL A N 1
ATOM 833 C CA . VAL A 1 102 ? -1.716 -11.386 0.881 1.00 98.94 102 VAL A CA 1
ATOM 834 C C . VAL A 1 102 ? -0.520 -12.150 0.320 1.00 98.94 102 VAL A C 1
ATOM 836 O O . VAL A 1 102 ? 0.579 -11.994 0.845 1.00 98.94 102 VAL A O 1
ATOM 839 N N . GLU A 1 103 ? -0.699 -12.923 -0.750 1.00 98.75 103 GLU A N 1
ATOM 840 C CA . GLU A 1 103 ? 0.384 -13.693 -1.380 1.00 98.75 103 GLU A CA 1
ATOM 841 C C . GLU A 1 103 ? 1.552 -12.792 -1.805 1.00 98.75 103 GLU A C 1
ATOM 843 O O . GLU A 1 103 ? 2.692 -13.014 -1.389 1.00 98.75 103 GLU A O 1
ATOM 848 N N . ALA A 1 104 ? 1.262 -11.715 -2.540 1.00 98.81 104 ALA A N 1
ATOM 849 C CA . ALA A 1 104 ? 2.279 -10.765 -2.979 1.00 98.81 104 ALA A CA 1
ATOM 850 C C . ALA A 1 104 ? 2.987 -10.084 -1.796 1.00 98.81 104 ALA A C 1
ATOM 852 O O . ALA A 1 104 ? 4.204 -9.900 -1.819 1.00 98.81 104 ALA A O 1
ATOM 853 N N . TYR A 1 105 ? 2.264 -9.736 -0.729 1.00 98.81 105 TYR A N 1
ATOM 854 C CA . TYR A 1 105 ? 2.879 -9.130 0.451 1.00 98.81 105 TYR A CA 1
ATOM 855 C C . TYR A 1 105 ? 3.679 -10.117 1.311 1.00 98.81 105 TYR A C 1
ATOM 857 O O . TYR A 1 105 ? 4.620 -9.699 1.988 1.00 98.81 105 TYR A O 1
ATOM 865 N N . LEU A 1 106 ? 3.380 -11.417 1.267 1.00 98.69 106 LEU A N 1
ATOM 866 C CA . LEU A 1 106 ? 4.238 -12.438 1.871 1.00 98.69 106 LEU A CA 1
ATOM 867 C C . LEU A 1 106 ? 5.574 -12.546 1.127 1.00 98.69 106 LEU A C 1
ATOM 869 O O . LEU A 1 106 ? 6.619 -12.632 1.774 1.00 98.69 106 LEU A O 1
ATOM 873 N N . ASP A 1 107 ? 5.571 -12.476 -0.205 1.00 98.12 107 ASP A N 1
ATOM 874 C CA . ASP A 1 107 ? 6.810 -12.407 -0.990 1.00 98.12 107 ASP A CA 1
ATOM 875 C C . ASP A 1 107 ? 7.551 -11.082 -0.771 1.00 98.12 107 ASP A C 1
ATOM 877 O O . ASP A 1 107 ? 8.769 -11.073 -0.571 1.00 98.12 107 ASP A O 1
ATOM 881 N N . CYS A 1 108 ? 6.814 -9.975 -0.654 1.00 98.25 108 CYS A N 1
ATOM 882 C CA . CYS A 1 108 ? 7.353 -8.680 -0.245 1.00 98.25 108 CYS A CA 1
ATOM 883 C C . CYS A 1 108 ? 8.068 -8.765 1.112 1.00 98.25 108 CYS A C 1
ATOM 885 O O . CYS A 1 108 ? 9.163 -8.230 1.270 1.00 98.25 108 CYS A O 1
ATOM 887 N N . MET A 1 109 ? 7.493 -9.473 2.089 1.00 97.81 109 MET A N 1
ATOM 888 C CA . MET A 1 109 ? 8.095 -9.629 3.416 1.00 97.81 109 MET A CA 1
ATOM 889 C C . MET A 1 109 ? 9.391 -10.449 3.366 1.00 97.81 109 MET A C 1
ATOM 891 O O . MET A 1 109 ? 10.329 -10.150 4.106 1.00 97.81 109 MET A O 1
ATOM 895 N N . LYS A 1 110 ? 9.484 -11.447 2.474 1.00 96.06 110 LYS A N 1
ATOM 896 C CA . LYS A 1 110 ? 10.726 -12.211 2.245 1.00 96.06 110 LYS A CA 1
ATOM 897 C C . LYS A 1 110 ? 11.825 -11.340 1.629 1.00 96.06 110 LYS A C 1
ATOM 899 O O . LYS A 1 110 ? 12.986 -11.506 1.987 1.00 96.06 110 LYS A O 1
ATOM 904 N N . ALA A 1 111 ? 11.455 -10.415 0.742 1.00 95.19 111 ALA A N 1
ATOM 905 C CA . ALA A 1 111 ? 12.375 -9.469 0.108 1.00 95.19 111 ALA A CA 1
ATOM 906 C C . ALA A 1 111 ? 12.735 -8.258 0.996 1.00 95.19 111 ALA A C 1
ATOM 908 O O . ALA A 1 111 ? 13.609 -7.474 0.642 1.00 95.19 111 ALA A O 1
ATOM 909 N N . ALA A 1 112 ? 12.075 -8.073 2.145 1.00 94.69 112 ALA A N 1
ATOM 910 C CA . ALA A 1 112 ? 12.328 -6.940 3.030 1.00 94.69 112 ALA A CA 1
ATOM 911 C C . ALA A 1 112 ? 13.673 -7.083 3.772 1.00 94.69 112 ALA A C 1
ATOM 913 O O . ALA A 1 112 ? 13.813 -7.839 4.742 1.00 94.69 112 ALA A O 1
ATOM 914 N N . ASP A 1 113 ? 14.661 -6.302 3.346 1.00 91.69 113 ASP A N 1
ATOM 915 C CA . ASP A 1 113 ? 16.044 -6.343 3.836 1.00 91.69 113 ASP A CA 1
ATOM 916 C C . ASP A 1 113 ? 16.340 -5.371 4.993 1.00 91.69 113 ASP A C 1
ATOM 918 O O . ASP A 1 113 ? 17.368 -5.491 5.657 1.00 91.69 113 ASP A O 1
ATOM 922 N N . ASN A 1 114 ? 15.425 -4.446 5.291 1.00 91.88 114 ASN A N 1
ATOM 923 C CA . ASN A 1 114 ? 15.584 -3.445 6.345 1.00 91.88 114 ASN A CA 1
ATOM 924 C C . ASN A 1 114 ? 14.310 -3.263 7.191 1.00 91.88 114 ASN A C 1
ATOM 926 O O . ASN A 1 114 ? 13.227 -3.750 6.852 1.00 91.88 114 ASN A O 1
ATOM 930 N N . LEU A 1 115 ? 14.451 -2.569 8.325 1.00 93.19 115 LEU A N 1
ATOM 931 C CA . LEU A 1 115 ? 13.369 -2.367 9.291 1.00 93.19 115 LEU A CA 1
ATOM 932 C C . LEU A 1 115 ? 12.190 -1.572 8.710 1.00 93.19 115 LEU A C 1
ATOM 934 O O . LEU A 1 115 ? 11.043 -1.952 8.937 1.00 93.19 115 LEU A O 1
ATOM 938 N N . GLU A 1 116 ? 12.443 -0.506 7.949 1.00 92.88 116 GLU A N 1
ATOM 939 C CA . GLU A 1 116 ? 11.373 0.334 7.399 1.00 92.88 116 GLU A CA 1
ATOM 940 C C . GLU A 1 116 ? 10.553 -0.424 6.348 1.00 92.88 116 GLU A C 1
ATOM 942 O O . GLU A 1 116 ? 9.321 -0.397 6.396 1.00 92.88 116 GLU A O 1
ATOM 947 N N . SER A 1 117 ? 11.215 -1.201 5.483 1.00 95.19 117 SER A N 1
ATOM 948 C CA . SER A 1 117 ? 10.561 -2.116 4.541 1.00 95.19 117 SER A CA 1
ATOM 949 C C . SER A 1 117 ? 9.694 -3.150 5.260 1.00 95.19 117 SER A C 1
ATOM 951 O O . SER A 1 117 ? 8.569 -3.412 4.830 1.00 95.19 117 SER A O 1
ATOM 953 N N . ARG A 1 118 ? 10.163 -3.717 6.381 1.00 97.06 118 ARG A N 1
ATOM 954 C CA . ARG A 1 118 ? 9.370 -4.655 7.198 1.00 97.06 118 ARG A CA 1
ATOM 955 C C . ARG A 1 118 ? 8.145 -3.978 7.808 1.00 97.06 118 ARG A C 1
ATOM 957 O O . ARG A 1 118 ? 7.051 -4.514 7.682 1.00 97.06 118 ARG A O 1
ATOM 964 N N . VAL A 1 119 ? 8.295 -2.789 8.394 1.00 97.88 119 VAL A N 1
ATOM 965 C CA . VAL A 1 119 ? 7.177 -2.017 8.970 1.00 97.88 119 VAL A CA 1
ATOM 966 C C . VAL A 1 119 ? 6.141 -1.659 7.901 1.00 97.88 119 VAL A C 1
ATOM 968 O O . VAL A 1 119 ? 4.947 -1.891 8.099 1.00 97.88 119 VAL A O 1
ATOM 971 N N . ALA A 1 120 ? 6.581 -1.151 6.748 1.00 97.25 120 ALA A N 1
ATOM 972 C CA . ALA A 1 120 ? 5.698 -0.847 5.627 1.00 97.25 120 ALA A CA 1
ATOM 973 C C . ALA A 1 120 ? 4.959 -2.098 5.131 1.00 97.25 120 ALA A C 1
ATOM 975 O O . ALA A 1 120 ? 3.745 -2.065 4.932 1.00 97.25 120 ALA A O 1
ATOM 976 N N . THR A 1 121 ? 5.671 -3.217 4.980 1.00 98.56 121 THR A N 1
ATOM 977 C CA . THR A 1 121 ? 5.074 -4.475 4.512 1.00 98.56 121 THR A CA 1
ATOM 978 C C . THR A 1 121 ? 4.079 -5.029 5.527 1.00 98.56 121 THR A C 1
ATOM 980 O O . THR A 1 121 ? 2.991 -5.433 5.133 1.00 98.56 121 THR A O 1
ATOM 983 N N . SER A 1 122 ? 4.386 -4.986 6.829 1.00 98.69 122 SER A N 1
ATOM 984 C CA . SER A 1 122 ? 3.453 -5.397 7.885 1.00 98.69 122 SER A CA 1
ATOM 985 C C . SER A 1 122 ? 2.161 -4.587 7.847 1.00 98.69 122 SER A C 1
ATOM 987 O O . SER A 1 122 ? 1.087 -5.172 7.939 1.00 98.69 122 SER A O 1
ATOM 989 N N . HIS A 1 123 ? 2.238 -3.264 7.671 1.00 98.62 123 HIS A N 1
ATOM 990 C CA . HIS A 1 123 ? 1.049 -2.417 7.539 1.00 98.62 123 HIS A CA 1
ATOM 991 C C . HIS A 1 123 ? 0.165 -2.855 6.369 1.00 98.62 123 HIS A C 1
ATOM 993 O O . HIS A 1 123 ? -1.033 -3.092 6.546 1.00 98.62 123 HIS A O 1
ATOM 999 N N . TRP A 1 124 ? 0.756 -2.984 5.182 1.00 98.69 124 TRP A N 1
ATOM 1000 C CA . TRP A 1 124 ? -0.008 -3.319 3.990 1.00 98.69 124 TRP A CA 1
ATOM 1001 C C . TRP A 1 124 ? -0.506 -4.761 3.968 1.00 98.69 124 TRP A C 1
ATOM 1003 O O . TRP A 1 124 ? -1.594 -4.989 3.457 1.00 98.69 124 TRP A O 1
ATOM 1013 N N . LEU A 1 125 ? 0.229 -5.709 4.554 1.00 98.88 125 LEU A N 1
ATOM 1014 C CA . LEU A 1 125 ? -0.185 -7.107 4.686 1.00 98.88 125 LEU A CA 1
ATOM 1015 C C . LEU A 1 125 ? -1.297 -7.288 5.729 1.00 98.88 125 LEU A C 1
ATOM 1017 O O . LEU A 1 125 ? -2.201 -8.100 5.533 1.00 98.88 125 LEU A O 1
ATOM 1021 N N . TYR A 1 126 ? -1.271 -6.510 6.816 1.00 98.88 126 TYR A N 1
ATOM 10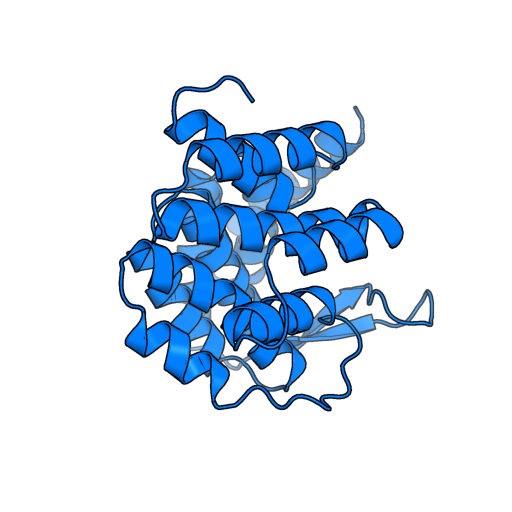22 C CA . TYR A 1 126 ? -2.300 -6.559 7.858 1.00 98.88 126 TYR A CA 1
ATOM 1023 C C . TYR A 1 126 ? -3.695 -6.291 7.280 1.00 98.88 126 TYR A C 1
ATOM 1025 O O . TYR A 1 126 ? -4.665 -6.968 7.621 1.00 98.88 126 TYR A O 1
ATOM 1033 N N . MET A 1 127 ? -3.801 -5.319 6.372 1.00 98.81 127 MET A N 1
ATOM 1034 C CA . MET A 1 127 ? -5.081 -4.865 5.834 1.00 98.81 127 MET A CA 1
ATOM 1035 C C . MET A 1 127 ? -5.883 -5.938 5.080 1.00 98.81 127 MET A C 1
ATOM 1037 O O . MET A 1 127 ? -7.033 -6.150 5.463 1.00 98.81 127 MET A O 1
ATOM 1041 N N . PRO A 1 128 ? -5.365 -6.631 4.050 1.00 98.81 128 PRO A N 1
ATOM 1042 C CA . PRO A 1 128 ? -6.100 -7.699 3.384 1.00 98.81 128 PRO A CA 1
ATOM 1043 C C . PRO A 1 128 ? -6.304 -8.926 4.284 1.00 98.81 128 PRO A C 1
ATOM 1045 O O . PRO A 1 128 ? -7.362 -9.545 4.189 1.00 98.81 128 PRO A O 1
ATOM 1048 N N . LEU A 1 129 ? -5.386 -9.242 5.212 1.00 98.88 129 LEU A N 1
ATOM 1049 C CA . LEU A 1 129 ? -5.586 -10.343 6.168 1.00 98.88 129 LEU A CA 1
ATOM 1050 C C . LEU A 1 129 ? -6.854 -10.147 7.005 1.00 98.88 129 LEU A C 1
ATOM 1052 O O . LEU A 1 129 ? -7.691 -11.048 7.079 1.00 98.88 129 LEU A O 1
ATOM 1056 N N . ILE A 1 130 ? -7.049 -8.961 7.590 1.00 98.75 130 ILE A N 1
ATOM 1057 C CA . ILE A 1 130 ? -8.254 -8.706 8.392 1.00 98.75 130 ILE A CA 1
ATOM 1058 C C . ILE A 1 130 ? -9.524 -8.648 7.536 1.00 98.75 130 ILE A C 1
ATOM 1060 O O . ILE A 1 130 ? -10.593 -9.031 8.006 1.00 98.75 130 ILE A O 1
ATOM 1064 N N . ARG A 1 131 ? -9.427 -8.229 6.265 1.00 98.19 131 ARG A N 1
ATOM 1065 C CA . ARG A 1 131 ? -10.565 -8.242 5.326 1.00 98.19 131 ARG A CA 1
ATOM 1066 C C . ARG A 1 131 ? -11.004 -9.664 4.972 1.00 98.19 131 ARG A C 1
ATOM 1068 O O . ARG A 1 131 ? -12.186 -9.874 4.730 1.00 98.19 131 ARG A O 1
ATOM 1075 N N . LEU A 1 132 ? -10.082 -10.624 5.019 1.00 98.69 132 LEU A N 1
ATOM 1076 C CA . LEU A 1 132 ? -10.346 -12.060 4.880 1.00 98.69 132 LEU A CA 1
ATOM 1077 C C . LEU A 1 132 ? -10.765 -12.734 6.200 1.00 98.69 132 LEU A C 1
ATOM 1079 O O . LEU A 1 132 ? -10.976 -13.943 6.233 1.00 98.69 132 LEU A O 1
ATOM 1083 N N . GLY A 1 133 ? -10.849 -11.992 7.311 1.00 98.56 133 GLY A N 1
ATOM 1084 C CA . GLY A 1 133 ? -11.121 -12.557 8.636 1.00 98.56 133 GLY A CA 1
ATOM 1085 C C . GLY A 1 133 ? -9.947 -13.337 9.245 1.00 98.56 133 GLY A C 1
ATOM 1086 O O . GLY A 1 133 ? -10.115 -13.998 10.270 1.00 98.56 133 GLY A O 1
ATOM 1087 N N . ARG A 1 134 ? -8.743 -13.246 8.664 1.00 98.75 134 ARG A N 1
ATOM 1088 C CA . ARG A 1 134 ? -7.513 -13.929 9.112 1.00 98.75 134 ARG A CA 1
ATOM 1089 C C . ARG A 1 134 ? -6.828 -13.158 10.251 1.00 98.75 134 ARG A C 1
ATOM 1091 O O . ARG A 1 134 ? -5.639 -12.850 10.197 1.00 98.75 134 ARG A O 1
ATOM 1098 N N . TRP A 1 135 ? -7.590 -12.831 11.299 1.00 98.38 135 TRP A N 1
ATOM 1099 C CA . TRP A 1 135 ? -7.156 -11.969 12.410 1.00 98.38 135 TRP A CA 1
ATOM 1100 C C . TRP A 1 135 ? -5.912 -12.488 13.132 1.00 98.38 135 TRP A C 1
ATOM 1102 O O . TRP A 1 135 ? -4.983 -11.723 13.357 1.00 98.38 135 TRP A O 1
ATOM 1112 N N . GLY A 1 136 ? -5.844 -13.793 13.414 1.00 98.56 136 GLY A N 1
ATOM 1113 C CA . GLY A 1 136 ? -4.691 -14.380 14.104 1.00 98.56 136 GLY A CA 1
ATOM 1114 C C . GLY A 1 136 ? -3.387 -14.312 13.299 1.00 98.56 136 GLY A C 1
ATOM 1115 O O . GLY A 1 136 ? -2.308 -14.245 13.875 1.00 98.56 136 GLY A O 1
ATOM 1116 N N . GLU A 1 137 ? -3.452 -14.298 11.965 1.00 98.56 137 GLU A N 1
ATOM 1117 C CA . GLU A 1 137 ? -2.265 -14.067 11.131 1.00 98.56 137 GLU A CA 1
ATOM 1118 C C . GLU A 1 137 ? -1.870 -12.592 11.119 1.00 98.56 137 GLU A C 1
ATOM 1120 O O . GLU A 1 137 ? -0.685 -12.274 11.190 1.00 98.56 137 GLU A O 1
ATOM 1125 N N . ALA A 1 138 ? -2.856 -11.695 11.086 1.00 98.62 138 ALA A N 1
ATOM 1126 C CA . ALA A 1 138 ? -2.624 -10.260 11.171 1.00 98.62 138 ALA A CA 1
ATOM 1127 C C . ALA A 1 138 ? -1.986 -9.872 12.521 1.00 98.62 138 ALA A C 1
ATOM 1129 O O . ALA A 1 138 ? -1.052 -9.075 12.557 1.00 98.62 138 ALA A O 1
ATOM 1130 N N . GLU A 1 139 ? -2.431 -10.476 13.627 1.00 98.31 139 GLU A N 1
ATOM 1131 C CA . GLU A 1 139 ? -1.878 -10.264 14.972 1.00 98.31 139 GLU A CA 1
ATOM 1132 C C . GLU A 1 139 ? -0.409 -10.686 15.084 1.00 98.31 139 GLU A C 1
ATOM 1134 O O . GLU A 1 139 ? 0.383 -9.950 15.672 1.00 98.31 139 GLU A O 1
ATOM 1139 N N . LYS A 1 140 ? -0.006 -11.795 14.447 1.00 98.38 140 LYS A N 1
ATOM 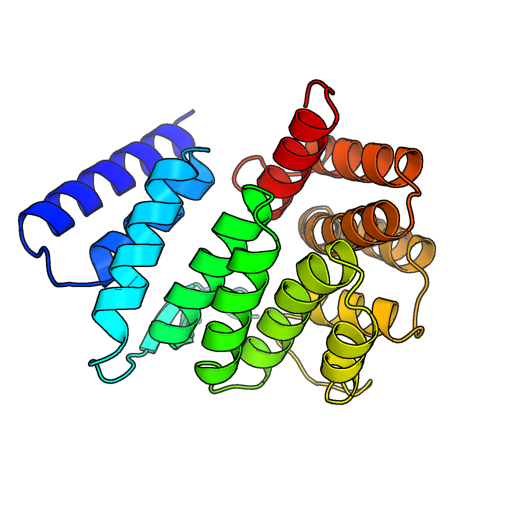1140 C CA . LYS A 1 140 ? 1.403 -12.232 14.423 1.00 98.38 140 LYS A CA 1
ATOM 1141 C C . LYS A 1 140 ? 2.338 -11.174 13.835 1.00 98.38 140 LYS A C 1
ATOM 1143 O O . LYS A 1 140 ? 3.466 -11.028 14.296 1.00 98.38 140 LYS A O 1
ATOM 1148 N N . LEU A 1 141 ? 1.878 -10.389 12.855 1.00 98.00 141 LEU A N 1
ATOM 1149 C CA . LEU A 1 141 ? 2.675 -9.291 12.284 1.00 98.00 141 LEU A CA 1
ATOM 1150 C C . LEU A 1 141 ? 2.988 -8.194 13.312 1.00 98.00 141 LEU A C 1
ATOM 1152 O O . LEU A 1 141 ? 3.974 -7.473 13.159 1.00 98.00 141 LEU A O 1
ATOM 1156 N N . LEU A 1 142 ? 2.154 -8.047 14.346 1.00 98.19 142 LEU A N 1
ATOM 1157 C CA . LEU A 1 142 ? 2.288 -7.020 15.381 1.00 98.19 142 LEU A CA 1
ATOM 1158 C C . LEU A 1 142 ? 3.275 -7.412 16.490 1.00 98.19 142 LEU A C 1
ATOM 1160 O O . LEU A 1 142 ? 3.711 -6.543 17.254 1.00 98.19 142 LEU A O 1
ATOM 1164 N N . GLU A 1 143 ? 3.646 -8.691 16.596 1.00 96.75 143 GLU A N 1
ATOM 1165 C CA . GLU A 1 143 ? 4.582 -9.189 17.613 1.00 96.75 143 GLU A CA 1
ATOM 1166 C C . GLU A 1 143 ? 5.962 -8.534 17.471 1.00 96.75 143 GLU A C 1
ATOM 1168 O O . GLU A 1 143 ? 6.556 -8.109 18.463 1.00 96.75 143 GLU A O 1
ATOM 1173 N N . SER A 1 144 ? 6.435 -8.350 16.234 1.00 93.62 144 SER A N 1
ATOM 1174 C CA . SER A 1 144 ? 7.721 -7.699 15.958 1.00 93.62 144 SER A CA 1
ATOM 1175 C C . SER A 1 144 ? 7.693 -6.175 16.106 1.00 93.62 144 SER A C 1
ATOM 1177 O O . SER A 1 144 ? 8.754 -5.555 16.137 1.00 93.62 144 SER A O 1
ATOM 1179 N N . ILE A 1 145 ? 6.512 -5.555 16.195 1.00 97.31 145 ILE A N 1
ATOM 1180 C CA . ILE A 1 145 ? 6.363 -4.095 16.267 1.00 97.31 145 ILE A CA 1
ATOM 1181 C C . ILE A 1 145 ? 6.534 -3.630 17.718 1.00 97.31 145 ILE A C 1
ATOM 1183 O O . ILE A 1 145 ? 5.639 -3.802 18.548 1.00 97.31 145 ILE A O 1
ATOM 1187 N N . GLN A 1 146 ? 7.694 -3.051 18.026 1.00 96.00 146 GLN A N 1
ATOM 1188 C CA . GLN A 1 146 ? 8.014 -2.466 19.333 1.00 96.00 146 GLN A CA 1
ATOM 1189 C C . GLN A 1 146 ? 7.445 -1.050 19.435 1.00 96.00 146 GLN A C 1
ATOM 1191 O O . GLN A 1 146 ? 7.201 -0.431 18.409 1.00 96.00 146 GLN A O 1
ATOM 1196 N N . THR A 1 147 ? 7.215 -0.541 20.647 1.00 94.62 147 THR A N 1
ATOM 1197 C CA . THR A 1 147 ? 6.581 0.775 20.875 1.00 94.62 147 THR A CA 1
ATOM 1198 C C . THR A 1 147 ? 7.544 1.965 20.803 1.00 94.62 147 THR A C 1
ATOM 1200 O O . THR A 1 147 ? 7.103 3.113 20.801 1.00 94.62 147 THR A O 1
ATOM 1203 N N . ASP A 1 148 ? 8.842 1.705 20.722 1.00 92.62 148 ASP A N 1
ATOM 1204 C CA . ASP A 1 148 ? 9.948 2.664 20.773 1.00 92.62 148 ASP A CA 1
ATOM 1205 C C . ASP A 1 148 ? 10.829 2.620 19.509 1.00 92.62 148 ASP A C 1
ATOM 1207 O O . ASP A 1 148 ? 12.002 2.982 19.543 1.00 92.62 148 ASP A O 1
ATOM 1211 N N . MET A 1 149 ? 10.268 2.188 18.373 1.00 92.56 149 MET A N 1
ATOM 1212 C CA . MET A 1 149 ? 10.999 2.130 17.104 1.00 92.56 149 MET A CA 1
ATOM 1213 C C . MET A 1 149 ? 11.397 3.524 16.596 1.00 92.56 149 MET A C 1
ATOM 1215 O O . MET A 1 149 ? 10.554 4.408 16.432 1.00 92.56 149 MET A O 1
ATOM 1219 N N . GLU A 1 150 ? 12.673 3.686 16.248 1.00 89.44 150 GLU A N 1
ATOM 1220 C CA . GLU A 1 150 ? 13.191 4.876 15.570 1.00 89.44 150 GLU A CA 1
ATOM 1221 C C . GLU A 1 150 ? 13.105 4.695 14.046 1.00 89.44 150 GLU A C 1
ATOM 1223 O O . GLU A 1 150 ? 13.864 3.935 13.446 1.00 89.44 150 GLU A O 1
ATOM 1228 N N . LEU A 1 151 ? 12.145 5.380 13.419 1.00 88.94 151 LEU A N 1
ATOM 1229 C CA . LEU A 1 151 ? 11.821 5.261 11.992 1.00 88.94 151 LEU A CA 1
ATOM 1230 C C . LEU A 1 151 ? 11.896 6.636 11.316 1.00 88.94 151 LEU A C 1
ATOM 1232 O O . LEU A 1 151 ? 11.669 7.663 11.962 1.00 88.94 151 LEU A O 1
ATOM 1236 N N . ILE A 1 152 ? 12.200 6.671 10.018 1.00 84.44 152 ILE A N 1
ATOM 1237 C CA . ILE A 1 152 ? 12.435 7.917 9.276 1.00 84.44 152 ILE A CA 1
ATOM 1238 C C . ILE A 1 152 ? 11.244 8.237 8.370 1.00 84.44 152 ILE A C 1
ATOM 1240 O O . ILE A 1 152 ? 10.694 9.338 8.434 1.00 84.44 152 ILE A O 1
ATOM 1244 N N . GLU A 1 153 ? 10.836 7.291 7.529 1.00 83.38 153 GLU A N 1
ATOM 1245 C CA . GLU A 1 153 ? 9.891 7.515 6.430 1.00 83.38 153 GLU A CA 1
ATOM 1246 C C . GLU A 1 153 ? 8.534 6.840 6.665 1.00 83.38 153 GLU A C 1
ATOM 1248 O O . GLU A 1 153 ? 7.507 7.331 6.196 1.00 83.38 153 GLU A O 1
ATOM 1253 N N . VAL A 1 154 ? 8.496 5.759 7.450 1.00 90.00 154 VAL A N 1
ATOM 1254 C CA . VAL A 1 154 ? 7.307 4.895 7.603 1.00 90.00 154 VAL A CA 1
ATOM 1255 C C . VAL A 1 154 ? 6.480 5.165 8.868 1.00 90.00 154 VAL A C 1
ATOM 1257 O O . VAL A 1 154 ? 5.704 4.316 9.306 1.00 90.00 154 VAL A O 1
ATOM 1260 N N . GLY A 1 155 ? 6.607 6.359 9.457 1.00 92.81 155 GLY A N 1
ATOM 1261 C CA . GLY A 1 155 ? 5.931 6.721 10.711 1.00 92.81 155 GLY A CA 1
ATOM 1262 C C . GLY A 1 155 ? 4.404 6.568 10.670 1.00 92.81 155 GLY A C 1
ATOM 1263 O O . GLY A 1 155 ? 3.807 6.086 11.628 1.00 92.81 155 GLY A O 1
ATOM 1264 N N . ASP A 1 156 ? 3.761 6.887 9.543 1.00 94.56 156 ASP A N 1
ATOM 1265 C CA . ASP A 1 156 ? 2.305 6.737 9.406 1.00 94.56 156 ASP A CA 1
ATOM 1266 C C . ASP A 1 156 ? 1.867 5.265 9.414 1.00 94.56 156 ASP A C 1
ATOM 1268 O O . ASP A 1 156 ? 0.861 4.923 10.036 1.00 94.56 156 ASP A O 1
ATOM 1272 N N . TYR A 1 157 ? 2.642 4.378 8.781 1.00 97.38 157 TYR A N 1
ATOM 1273 C CA . TYR A 1 157 ? 2.408 2.933 8.827 1.00 97.38 157 TYR A CA 1
ATOM 1274 C C . TYR A 1 157 ? 2.600 2.396 10.242 1.00 97.38 157 TYR A C 1
ATOM 1276 O O . TYR A 1 157 ? 1.755 1.660 10.752 1.00 97.38 157 TYR A O 1
ATOM 1284 N N . TYR A 1 158 ? 3.664 2.829 10.909 1.00 97.69 158 TYR A N 1
ATOM 1285 C CA . TYR A 1 158 ? 3.947 2.450 12.283 1.00 97.69 158 TYR A CA 1
ATOM 1286 C C . TYR A 1 158 ? 2.809 2.821 13.248 1.00 97.69 158 TYR A C 1
ATOM 1288 O O . TYR A 1 158 ? 2.356 1.976 14.018 1.00 97.69 158 TYR A O 1
ATOM 1296 N N . GLU A 1 159 ? 2.257 4.033 13.155 1.00 97.69 159 GLU A N 1
ATOM 1297 C CA . GLU A 1 159 ? 1.141 4.446 14.017 1.00 97.69 159 GLU A CA 1
ATOM 1298 C C . GLU A 1 159 ? -0.130 3.616 13.805 1.00 97.69 159 GLU A C 1
ATOM 1300 O O . GLU A 1 159 ? -0.843 3.318 14.766 1.00 97.69 159 GLU A O 1
ATOM 1305 N N . THR A 1 160 ? -0.412 3.193 12.570 1.00 98.31 160 THR A N 1
ATOM 1306 C CA . THR A 1 160 ? -1.548 2.292 12.315 1.00 98.31 160 THR A CA 1
ATOM 1307 C C . THR A 1 160 ? -1.321 0.906 12.917 1.00 98.31 160 THR A C 1
ATOM 1309 O O . THR A 1 160 ? -2.256 0.328 13.463 1.00 98.31 160 THR A O 1
ATOM 1312 N N . LEU A 1 161 ? -0.084 0.396 12.900 1.00 98.69 161 LEU A N 1
ATOM 1313 C CA . LEU A 1 161 ? 0.266 -0.878 13.533 1.00 98.69 161 LEU A CA 1
ATOM 1314 C C . LEU A 1 161 ? 0.140 -0.792 15.059 1.00 98.69 161 LEU A C 1
ATOM 1316 O O . LEU A 1 161 ? -0.394 -1.708 15.682 1.00 98.69 161 LEU A O 1
ATOM 1320 N N . LEU A 1 162 ? 0.539 0.330 15.667 1.00 98.50 162 LEU A N 1
ATOM 1321 C CA . LEU A 1 162 ? 0.310 0.584 17.093 1.00 98.50 162 LEU A CA 1
ATOM 1322 C C . LEU A 1 162 ? -1.182 0.680 17.439 1.00 98.50 162 LEU A C 1
ATOM 1324 O O . LEU A 1 162 ? -1.601 0.180 18.485 1.00 98.50 162 LEU A O 1
ATOM 1328 N N . MET A 1 163 ? -1.995 1.284 16.568 1.00 98.62 163 MET A N 1
ATOM 1329 C CA . MET A 1 163 ? -3.452 1.280 16.715 1.00 98.62 163 MET A CA 1
ATOM 1330 C C . MET A 1 163 ? -4.007 -0.148 16.659 1.00 98.62 163 MET A C 1
ATOM 1332 O O . MET A 1 163 ? -4.779 -0.527 17.536 1.00 98.62 163 MET A O 1
ATOM 1336 N N . TYR A 1 164 ? -3.589 -0.965 15.688 1.00 98.50 164 TYR A N 1
ATOM 1337 C CA . TYR A 1 164 ? -4.003 -2.370 15.606 1.00 98.50 164 TYR A CA 1
ATOM 1338 C C . TYR A 1 164 ? -3.580 -3.185 16.836 1.00 98.50 164 TYR A C 1
ATOM 1340 O O . TYR A 1 164 ? -4.319 -4.067 17.264 1.00 98.50 164 TYR A O 1
ATOM 1348 N N . LYS A 1 165 ? -2.443 -2.841 17.452 1.00 97.75 165 LYS A N 1
ATOM 1349 C CA . LYS A 1 165 ? -1.942 -3.437 18.702 1.00 97.75 165 LYS A CA 1
ATOM 1350 C C . LYS A 1 165 ? -2.668 -2.937 19.964 1.00 97.75 165 LYS A C 1
ATOM 1352 O O . LYS A 1 165 ? -2.403 -3.421 21.058 1.00 97.75 165 LYS A O 1
ATOM 1357 N N . GLY A 1 166 ? -3.589 -1.979 19.833 1.00 97.62 166 GLY A N 1
ATOM 1358 C CA . GLY A 1 166 ? -4.402 -1.461 20.937 1.00 97.62 166 GLY A CA 1
ATOM 1359 C C . GLY A 1 166 ? -3.792 -0.282 21.702 1.00 97.62 166 GLY A C 1
ATOM 1360 O O . GLY A 1 166 ? -4.352 0.139 22.712 1.00 97.62 166 GLY A O 1
ATOM 1361 N N . HIS A 1 167 ? -2.685 0.302 21.230 1.00 97.75 167 HIS A N 1
ATOM 1362 C CA . HIS A 1 167 ? -2.082 1.490 21.856 1.00 97.75 167 HIS A CA 1
ATOM 1363 C C . HIS A 1 167 ? -2.805 2.802 21.505 1.00 97.75 167 HIS A C 1
ATOM 1365 O O . HIS A 1 167 ? -2.569 3.833 22.134 1.00 97.75 167 HIS A O 1
ATOM 1371 N N . SER A 1 168 ? -3.696 2.779 20.513 1.00 97.38 168 SER A N 1
ATOM 1372 C CA . SER A 1 168 ? -4.576 3.890 20.149 1.00 97.38 168 SER A CA 1
ATOM 1373 C C . SER A 1 168 ? -5.915 3.350 19.648 1.00 97.38 168 SER A C 1
ATOM 1375 O O . SER A 1 168 ? -6.003 2.193 19.239 1.00 97.38 168 SER A O 1
ATOM 1377 N N . THR A 1 169 ? -6.955 4.184 19.657 1.00 98.31 169 THR A N 1
ATOM 1378 C CA . THR A 1 169 ? -8.233 3.856 19.007 1.00 98.31 169 THR A CA 1
ATOM 1379 C C . THR A 1 169 ? -8.276 4.446 17.594 1.00 98.31 169 THR A C 1
ATOM 1381 O O . THR A 1 169 ? -7.558 5.416 17.321 1.00 98.31 169 THR A O 1
ATOM 1384 N N . PRO A 1 170 ? -9.128 3.916 16.697 1.00 98.50 170 PRO A N 1
ATOM 1385 C CA . PRO A 1 170 ? -9.341 4.503 15.376 1.00 98.50 170 PRO A CA 1
ATOM 1386 C C . PRO A 1 170 ? -9.689 5.994 15.423 1.00 98.50 170 PRO A C 1
ATOM 1388 O O . PRO A 1 170 ? -9.133 6.791 14.669 1.00 98.50 170 PRO A O 1
ATOM 1391 N N . GLU A 1 171 ? -10.547 6.399 16.357 1.00 98.25 171 GLU A N 1
ATOM 1392 C CA . GLU A 1 171 ? -10.995 7.783 16.519 1.00 98.25 171 GLU A CA 1
ATOM 1393 C C . GLU A 1 171 ? -9.846 8.700 16.949 1.00 98.25 171 GLU A C 1
ATOM 1395 O O . GLU A 1 171 ? -9.652 9.754 16.343 1.00 98.25 171 GLU A O 1
ATOM 1400 N N . LYS A 1 172 ? -9.037 8.271 17.928 1.00 98.31 172 LYS A N 1
ATOM 1401 C CA . LYS A 1 172 ? -7.860 9.023 18.390 1.00 98.31 172 LYS A CA 1
ATOM 1402 C C . LYS A 1 172 ? -6.803 9.154 17.297 1.00 98.31 172 LYS A C 1
ATOM 1404 O O . LYS A 1 172 ? -6.214 10.223 17.141 1.00 98.31 172 LYS A O 1
ATOM 1409 N N . LEU A 1 173 ? -6.564 8.086 16.529 1.00 98.31 173 LEU A N 1
ATOM 1410 C CA . LEU A 1 173 ? -5.618 8.131 15.416 1.00 98.31 173 LEU A CA 1
ATOM 1411 C C . LEU A 1 173 ? -6.094 9.105 14.329 1.00 98.31 173 LEU A C 1
ATOM 1413 O O . LEU A 1 173 ? -5.301 9.918 13.859 1.00 98.31 173 LEU A O 1
ATOM 1417 N N . LEU A 1 174 ? -7.380 9.067 13.966 1.00 97.88 174 LEU A N 1
ATOM 1418 C CA . LEU A 1 174 ? -7.962 10.001 13.000 1.00 97.88 174 LEU A CA 1
ATOM 1419 C C . LEU A 1 174 ? -7.899 11.454 13.490 1.00 97.88 174 LEU A C 1
ATOM 1421 O O . LEU A 1 174 ? -7.556 12.340 12.711 1.00 97.88 174 LEU A O 1
ATOM 1425 N N . GLU A 1 175 ? -8.233 11.718 14.755 1.00 97.06 175 GLU A N 1
ATOM 1426 C CA . GLU A 1 175 ? -8.157 13.056 15.355 1.00 97.06 175 GLU A CA 1
ATOM 1427 C C . GLU A 1 175 ? -6.737 13.622 15.273 1.00 97.06 175 GLU A C 1
ATOM 1429 O O . GLU A 1 175 ? -6.535 14.701 14.709 1.00 97.06 175 GLU A O 1
ATOM 1434 N N . LYS A 1 176 ? -5.748 12.852 15.738 1.00 96.44 176 LYS A N 1
ATOM 1435 C CA . LYS A 1 176 ? -4.333 13.218 15.639 1.00 96.44 176 LYS A CA 1
ATOM 1436 C C . LYS A 1 176 ? -3.930 13.498 14.190 1.00 96.44 176 LYS A C 1
ATOM 1438 O O . LYS A 1 176 ? -3.364 14.548 13.894 1.00 96.44 176 LYS A O 1
ATOM 1443 N N . ALA A 1 177 ? -4.272 12.595 13.273 1.00 94.94 177 ALA A N 1
ATOM 1444 C CA . ALA A 1 177 ? -3.888 12.707 11.872 1.00 94.94 177 ALA A CA 1
ATOM 1445 C C . ALA A 1 177 ? -4.489 13.949 11.186 1.00 94.94 177 ALA A C 1
ATOM 1447 O O . ALA A 1 177 ? -3.838 14.560 10.340 1.00 94.94 177 ALA A O 1
ATOM 1448 N N . ARG A 1 178 ? -5.704 14.373 11.571 1.00 94.19 178 ARG A N 1
ATOM 1449 C CA . ARG A 1 178 ? -6.309 15.629 11.088 1.00 94.19 178 ARG A CA 1
ATOM 1450 C C . ARG A 1 178 ? -5.529 16.862 11.547 1.00 94.19 178 ARG A C 1
ATOM 1452 O O . ARG A 1 178 ? -5.426 17.812 10.773 1.00 94.19 178 ARG A O 1
ATOM 1459 N N . GLY A 1 179 ? -4.979 16.842 12.762 1.00 93.69 179 GLY A N 1
ATOM 1460 C CA . GLY A 1 179 ? -4.152 17.925 13.304 1.00 93.69 179 GLY A CA 1
ATOM 1461 C C . GLY A 1 179 ? -2.775 18.060 12.640 1.00 93.69 179 GLY A C 1
ATOM 1462 O O . GLY A 1 179 ? -2.213 19.149 12.618 1.00 93.69 179 GLY A O 1
ATOM 1463 N N . GLU A 1 180 ? -2.251 16.981 12.053 1.00 91.81 180 GLU A N 1
ATOM 1464 C CA . GLU A 1 180 ? -0.905 16.922 11.451 1.00 91.81 180 GLU A CA 1
ATOM 1465 C C . GLU A 1 180 ? -0.880 17.189 9.933 1.00 91.81 180 GLU A C 1
ATOM 1467 O O . GLU A 1 180 ? 0.182 17.184 9.306 1.00 91.81 180 GLU A O 1
ATOM 1472 N N . GLY A 1 181 ? -2.042 17.453 9.330 1.00 87.44 181 GLY A N 1
ATOM 1473 C CA . GLY A 1 181 ? -2.180 17.856 7.931 1.00 87.44 181 GLY A CA 1
ATOM 1474 C C . GLY A 1 181 ? -2.551 16.729 6.961 1.00 87.44 181 GLY A C 1
ATOM 1475 O O . GLY A 1 181 ? -2.514 15.538 7.267 1.00 87.44 181 GLY A O 1
ATOM 1476 N N . THR A 1 182 ? -2.926 17.123 5.740 1.00 83.44 182 THR A N 1
ATOM 1477 C CA . THR A 1 182 ? -3.556 16.240 4.742 1.00 83.44 182 THR A CA 1
ATOM 1478 C C . THR A 1 182 ? -2.734 15.000 4.394 1.00 83.44 182 THR A C 1
ATOM 1480 O O . THR A 1 182 ? -3.297 13.916 4.284 1.00 83.44 182 THR A O 1
ATOM 1483 N N . VAL A 1 183 ? -1.416 15.131 4.212 1.00 79.81 183 VAL A N 1
ATOM 1484 C CA . VAL A 1 183 ? -0.569 13.999 3.792 1.00 79.81 183 VAL A CA 1
ATOM 1485 C C . VAL A 1 183 ? -0.547 12.902 4.860 1.00 79.81 183 VAL A C 1
ATOM 1487 O O . VAL A 1 183 ? -0.773 11.739 4.536 1.00 79.81 183 VAL A O 1
ATOM 1490 N N . ARG A 1 184 ? -0.361 13.287 6.129 1.00 84.56 184 ARG A N 1
ATOM 1491 C CA . ARG A 1 184 ? -0.369 12.376 7.287 1.00 84.56 184 ARG A CA 1
ATOM 1492 C C . ARG A 1 184 ? -1.752 11.769 7.528 1.00 84.56 184 ARG A C 1
ATOM 1494 O O . ARG A 1 184 ? -1.867 10.599 7.889 1.00 84.56 184 ARG A O 1
ATOM 1501 N N . PHE A 1 185 ? -2.807 12.544 7.266 1.00 92.19 185 PHE A N 1
ATOM 1502 C CA . PHE A 1 185 ? -4.191 12.091 7.373 1.00 92.19 185 PHE A CA 1
ATOM 1503 C C . PHE A 1 185 ? -4.503 10.893 6.470 1.00 92.19 185 PHE A C 1
ATOM 1505 O O . PHE A 1 185 ? -5.055 9.907 6.954 1.00 92.19 185 PHE A O 1
ATOM 1512 N N . MET A 1 186 ? -4.153 10.948 5.180 1.00 92.50 186 MET A N 1
ATOM 1513 C CA . MET A 1 186 ? -4.674 9.985 4.200 1.00 92.50 186 MET A CA 1
ATOM 1514 C C . MET A 1 186 ? -4.310 8.526 4.513 1.00 92.50 186 MET A C 1
ATOM 1516 O O . MET A 1 186 ? -5.184 7.664 4.469 1.00 92.50 186 MET A O 1
ATOM 1520 N N . THR A 1 187 ? -3.048 8.239 4.844 1.00 94.31 187 THR A N 1
ATOM 1521 C CA . THR A 1 187 ? -2.585 6.864 5.109 1.00 94.31 187 THR A CA 1
ATOM 1522 C C . THR A 1 187 ? -3.247 6.270 6.347 1.00 94.31 187 THR A C 1
ATOM 1524 O O . THR A 1 187 ? -3.790 5.166 6.303 1.00 94.31 187 THR A O 1
ATOM 1527 N N . ARG A 1 188 ? -3.262 7.024 7.451 1.00 97.38 188 ARG A N 1
ATOM 1528 C CA . ARG A 1 188 ? -3.869 6.579 8.712 1.00 97.38 188 ARG A CA 1
ATOM 1529 C C . ARG A 1 188 ? -5.381 6.414 8.569 1.00 97.38 188 ARG A C 1
ATOM 1531 O O . ARG A 1 188 ? -5.943 5.433 9.051 1.00 97.38 188 ARG A O 1
ATOM 1538 N N . ALA A 1 189 ? -6.028 7.334 7.852 1.00 97.69 189 ALA A N 1
ATOM 1539 C CA . ALA A 1 189 ? -7.450 7.259 7.553 1.00 97.69 189 ALA A CA 1
ATOM 1540 C C . ALA A 1 189 ? -7.800 6.027 6.713 1.00 97.69 189 ALA A C 1
ATOM 1542 O O . ALA A 1 189 ? -8.780 5.349 7.007 1.00 97.69 189 ALA A O 1
ATOM 1543 N N . GLN A 1 190 ? -6.991 5.691 5.708 1.00 97.56 190 GLN A N 1
ATOM 1544 C CA . GLN A 1 190 ? -7.263 4.541 4.852 1.00 97.56 190 GLN A CA 1
ATOM 1545 C C . GLN A 1 190 ? -7.204 3.223 5.646 1.00 97.56 190 GLN A C 1
ATOM 1547 O O . GLN A 1 190 ? -8.127 2.412 5.534 1.00 97.56 190 GLN A O 1
ATOM 1552 N N . ALA A 1 191 ? -6.210 3.066 6.525 1.00 98.44 191 ALA A N 1
ATOM 1553 C CA . ALA A 1 191 ? -6.122 1.943 7.460 1.00 98.44 191 ALA A CA 1
ATOM 1554 C C . ALA A 1 191 ? -7.330 1.853 8.407 1.00 98.44 191 ALA A C 1
ATOM 1556 O O . ALA A 1 191 ? -7.899 0.777 8.597 1.00 98.44 191 ALA A O 1
ATOM 1557 N N . VAL A 1 192 ? -7.767 2.985 8.965 1.00 98.81 192 VAL A N 1
ATOM 1558 C CA . VAL A 1 192 ? -8.960 3.037 9.824 1.00 98.81 192 VAL A CA 1
ATOM 1559 C C . VAL A 1 192 ? -10.224 2.642 9.056 1.00 98.81 192 VAL A C 1
ATOM 1561 O O . VAL A 1 192 ? -10.998 1.821 9.545 1.00 98.81 192 VAL A O 1
ATOM 1564 N N . GLY A 1 193 ? -10.413 3.153 7.837 1.00 98.69 193 GLY A N 1
ATOM 1565 C CA . GLY A 1 193 ? -11.525 2.750 6.975 1.00 98.69 193 GLY A CA 1
ATOM 1566 C C . GLY A 1 193 ? -11.510 1.246 6.690 1.00 98.69 193 GLY A C 1
ATOM 1567 O O . GLY A 1 193 ? -12.534 0.582 6.832 1.00 98.69 193 GLY A O 1
ATOM 1568 N N . ASN A 1 194 ? -10.338 0.678 6.378 1.00 98.69 194 ASN A N 1
ATOM 1569 C CA . ASN A 1 194 ? -10.175 -0.765 6.178 1.00 98.69 194 ASN A CA 1
ATOM 1570 C C . ASN A 1 194 ? -10.558 -1.580 7.426 1.00 98.69 194 ASN A C 1
ATOM 1572 O O . ASN A 1 194 ? -11.225 -2.609 7.307 1.00 98.69 194 ASN A O 1
ATOM 1576 N N . LEU A 1 195 ? -10.173 -1.119 8.620 1.00 98.81 195 LEU A N 1
ATOM 1577 C CA . LEU A 1 195 ? -10.541 -1.762 9.882 1.00 98.81 195 LEU A CA 1
ATOM 1578 C C . LEU A 1 195 ? -12.052 -1.725 10.129 1.00 98.81 195 LEU A C 1
ATOM 1580 O O . LEU A 1 195 ? -12.628 -2.750 10.490 1.00 98.81 195 LEU A O 1
ATOM 1584 N N . TYR A 1 196 ? -12.697 -0.579 9.909 1.00 98.88 196 TYR A N 1
ATOM 1585 C CA . TYR A 1 196 ? -14.154 -0.470 10.008 1.00 98.88 196 TYR A CA 1
ATOM 1586 C C . TYR A 1 196 ? -14.847 -1.422 9.038 1.00 98.88 196 TYR A C 1
ATOM 1588 O O . TYR A 1 196 ? -15.738 -2.167 9.442 1.00 98.88 196 TYR A O 1
ATOM 1596 N N . MET A 1 197 ? -14.374 -1.496 7.793 1.00 98.56 197 MET A N 1
ATOM 1597 C CA . MET A 1 197 ? -14.885 -2.458 6.822 1.00 98.56 197 MET A CA 1
ATOM 1598 C C . MET A 1 197 ? -14.717 -3.909 7.292 1.00 98.56 197 MET A C 1
ATOM 1600 O O . MET A 1 197 ? -15.645 -4.704 7.149 1.00 98.56 197 MET A O 1
ATOM 1604 N N . ALA A 1 198 ? -13.563 -4.278 7.857 1.00 98.56 198 ALA A N 1
ATOM 1605 C CA . ALA A 1 198 ? -13.319 -5.621 8.398 1.00 98.56 198 ALA A CA 1
ATOM 1606 C C . ALA A 1 198 ? -14.221 -5.968 9.600 1.00 98.56 198 ALA A C 1
ATOM 1608 O O . ALA A 1 198 ? -14.512 -7.139 9.828 1.00 98.56 198 ALA A O 1
ATOM 1609 N N . ARG A 1 199 ? -14.697 -4.962 10.342 1.00 98.44 199 ARG A N 1
ATOM 1610 C CA . ARG A 1 199 ? -15.625 -5.117 11.476 1.00 98.44 199 ARG A CA 1
ATOM 1611 C C . ARG A 1 199 ? -17.106 -5.037 11.089 1.00 98.44 199 ARG A C 1
ATOM 1613 O O . ARG A 1 199 ? -17.961 -5.179 11.956 1.00 98.44 199 ARG A O 1
ATOM 1620 N N . GLY A 1 200 ? -17.420 -4.803 9.813 1.00 98.25 200 GLY A N 1
ATOM 1621 C CA . GLY A 1 200 ? -18.795 -4.582 9.349 1.00 98.25 200 GLY A CA 1
ATOM 1622 C C . GLY A 1 200 ? -19.353 -3.191 9.678 1.00 98.25 200 GLY A C 1
ATOM 1623 O O . GLY A 1 200 ? -20.545 -2.949 9.522 1.00 98.25 200 GLY A O 1
ATOM 1624 N N . GLU A 1 201 ? -18.506 -2.252 10.101 1.00 98.62 201 GLU A N 1
ATOM 1625 C CA . GLU A 1 201 ? -18.863 -0.861 10.403 1.00 98.62 201 GLU A CA 1
ATOM 1626 C C . GLU A 1 201 ? -18.860 -0.009 9.116 1.00 98.62 201 GLU A C 1
ATOM 1628 O O . GLU A 1 201 ? -18.154 0.996 9.007 1.00 98.62 201 GLU A O 1
ATOM 1633 N N . THR A 1 202 ? -19.619 -0.437 8.101 1.00 98.38 202 THR A N 1
ATOM 1634 C CA . THR A 1 202 ? -19.561 0.122 6.738 1.00 98.38 202 THR A CA 1
ATOM 1635 C C . THR A 1 202 ? -19.846 1.623 6.685 1.00 98.38 202 THR A C 1
ATOM 1637 O O . THR A 1 202 ? -19.140 2.337 5.976 1.00 98.38 202 THR A O 1
ATOM 1640 N N . ASP A 1 203 ? -20.805 2.126 7.464 1.00 98.38 203 ASP A N 1
ATOM 1641 C CA . ASP A 1 203 ? -21.143 3.557 7.467 1.00 98.38 203 ASP A CA 1
ATOM 1642 C C . ASP A 1 203 ? -19.949 4.422 7.894 1.00 98.38 203 ASP A C 1
ATOM 1644 O O . ASP A 1 203 ? -19.600 5.391 7.215 1.00 98.38 203 ASP A O 1
ATOM 1648 N N . LYS A 1 204 ? -19.236 4.012 8.952 1.00 98.62 204 LYS A N 1
ATOM 1649 C CA . LYS A 1 204 ? -18.023 4.710 9.403 1.00 98.62 204 LYS A CA 1
ATOM 1650 C C . LYS A 1 204 ? -16.911 4.650 8.361 1.00 98.62 204 LYS A C 1
ATOM 1652 O O . LYS A 1 204 ? -16.197 5.631 8.160 1.00 98.62 204 LYS A O 1
ATOM 1657 N N . ALA A 1 205 ? -16.745 3.510 7.692 1.00 98.69 205 ALA A N 1
ATOM 1658 C CA . ALA A 1 205 ? -15.751 3.385 6.633 1.00 98.69 205 ALA A CA 1
ATOM 1659 C C . ALA A 1 205 ? -16.040 4.340 5.466 1.00 98.69 205 ALA A C 1
ATOM 1661 O O . ALA A 1 205 ? -15.141 5.052 5.017 1.00 98.69 205 ALA A O 1
ATOM 1662 N N . VAL A 1 206 ? -17.298 4.412 5.021 1.00 98.62 206 VAL A N 1
ATOM 1663 C CA . VAL A 1 206 ? -17.744 5.305 3.940 1.00 98.62 206 VAL A CA 1
ATOM 1664 C C . VAL A 1 206 ? -17.490 6.772 4.289 1.00 98.62 206 VAL A C 1
ATOM 1666 O O . VAL A 1 206 ? -17.010 7.525 3.437 1.00 98.62 206 VAL A O 1
ATOM 1669 N N . GLU A 1 207 ? -17.759 7.190 5.528 1.00 98.31 207 GLU A N 1
ATOM 1670 C CA . GLU A 1 207 ? -17.450 8.548 5.994 1.00 98.31 207 GLU A CA 1
ATOM 1671 C C . GLU A 1 207 ? -15.957 8.874 5.870 1.00 98.31 207 GLU A C 1
ATOM 1673 O O . GLU A 1 207 ? -15.587 9.926 5.336 1.00 98.31 207 GLU A O 1
ATOM 1678 N N . VAL A 1 208 ? -15.098 7.948 6.303 1.00 98.38 208 VAL A N 1
ATOM 1679 C CA . VAL A 1 208 ? -13.641 8.098 6.229 1.00 98.38 208 VAL A CA 1
ATOM 1680 C C . VAL A 1 208 ? -13.157 8.138 4.777 1.00 98.38 208 VAL A C 1
ATOM 1682 O O . VAL A 1 208 ? -12.366 9.016 4.425 1.00 98.38 208 VAL A O 1
ATOM 1685 N N . TYR A 1 209 ? -13.659 7.261 3.904 1.00 98.38 209 TYR A N 1
ATOM 1686 C CA . TYR A 1 209 ? -13.301 7.262 2.481 1.00 98.38 209 TYR A CA 1
ATOM 1687 C C . TYR A 1 209 ? -13.701 8.568 1.794 1.00 98.38 209 TYR A C 1
ATOM 1689 O O . TYR A 1 209 ? -12.882 9.177 1.106 1.00 98.38 209 TYR A O 1
ATOM 1697 N N . ARG A 1 210 ? -14.911 9.078 2.051 1.00 97.81 210 ARG A N 1
ATOM 1698 C CA . ARG A 1 210 ? -15.340 10.391 1.540 1.00 97.81 210 ARG A CA 1
ATOM 1699 C C . ARG A 1 210 ? -14.475 11.532 2.069 1.00 97.81 210 ARG A C 1
ATOM 1701 O O . ARG A 1 210 ? -14.239 12.509 1.361 1.00 97.81 210 ARG A O 1
ATOM 1708 N N . GLU A 1 211 ? -14.006 11.448 3.311 1.00 97.00 211 GLU A N 1
ATOM 1709 C CA . GLU A 1 211 ? -13.078 12.437 3.859 1.00 97.00 211 GLU A CA 1
ATOM 1710 C C . GLU A 1 211 ? -11.712 12.394 3.163 1.00 97.00 211 GLU A C 1
ATOM 1712 O O . GLU A 1 211 ? -11.171 13.458 2.844 1.00 97.00 211 GLU A O 1
ATOM 1717 N N . ILE A 1 212 ? -11.196 11.199 2.857 1.00 97.06 212 ILE A N 1
ATOM 1718 C CA . ILE A 1 212 ? -9.983 11.027 2.045 1.00 97.06 212 ILE A CA 1
ATOM 1719 C C . ILE A 1 212 ? -10.168 11.680 0.674 1.00 97.06 212 ILE A C 1
ATOM 1721 O O . ILE A 1 212 ? -9.320 12.481 0.285 1.00 97.06 212 ILE A O 1
ATOM 1725 N N . LEU A 1 213 ? -11.274 11.414 -0.029 1.00 96.19 213 LEU A N 1
ATOM 1726 C CA . LEU A 1 213 ? -11.495 11.971 -1.370 1.00 96.19 213 LEU A CA 1
ATOM 1727 C C . LEU A 1 213 ? -11.641 13.498 -1.373 1.00 96.19 213 LEU A C 1
ATOM 1729 O O . LEU A 1 213 ? -11.188 14.164 -2.302 1.00 96.19 213 LEU A O 1
ATOM 1733 N N . ARG A 1 214 ? -12.219 14.072 -0.312 1.00 94.94 214 ARG A N 1
ATOM 1734 C CA . ARG A 1 214 ? -12.392 15.526 -0.171 1.00 94.94 214 ARG A CA 1
ATOM 1735 C C . ARG A 1 214 ? -11.084 16.263 0.109 1.00 94.94 214 ARG A C 1
ATOM 1737 O O . ARG A 1 214 ? -10.922 17.402 -0.317 1.00 94.94 214 ARG A O 1
ATOM 1744 N N . LYS A 1 215 ? -10.197 15.663 0.906 1.00 91.50 215 LYS A N 1
ATOM 1745 C CA . LYS A 1 215 ? -8.956 16.307 1.370 1.00 91.50 215 LYS A CA 1
ATOM 1746 C C . LYS A 1 215 ? -7.746 15.946 0.514 1.00 91.50 215 LYS A C 1
ATOM 1748 O O . LYS A 1 215 ? -6.809 16.733 0.442 1.00 91.50 215 LYS A O 1
ATOM 1753 N N . GLY A 1 216 ? -7.732 14.742 -0.045 1.00 87.19 216 GLY A N 1
ATOM 1754 C CA . GLY A 1 216 ? -6.559 14.127 -0.643 1.00 87.19 216 GLY A CA 1
ATOM 1755 C C . GLY A 1 216 ? -6.252 14.583 -2.065 1.00 87.19 216 GLY A C 1
ATOM 1756 O O . GLY A 1 216 ? -7.008 15.308 -2.706 1.00 87.19 216 GLY A O 1
ATOM 1757 N N . ASN A 1 217 ? -5.112 14.112 -2.565 1.00 86.94 217 ASN A N 1
ATOM 1758 C CA . ASN A 1 217 ? -4.708 14.282 -3.955 1.00 86.94 217 ASN A CA 1
ATOM 1759 C C . ASN A 1 217 ? -4.997 12.990 -4.728 1.00 86.94 217 ASN A C 1
ATOM 1761 O O . ASN A 1 217 ? -4.573 11.916 -4.300 1.00 86.94 217 ASN A O 1
ATOM 1765 N N . TRP A 1 218 ? -5.658 13.101 -5.883 1.00 89.00 218 TRP A N 1
ATOM 1766 C CA . TRP A 1 218 ? -6.047 11.968 -6.729 1.00 89.00 218 TRP A CA 1
ATOM 1767 C C . TRP A 1 218 ? -4.864 11.089 -7.171 1.00 89.00 218 TRP A C 1
ATOM 1769 O O . TRP A 1 218 ? -5.046 9.903 -7.460 1.00 89.00 218 TRP A O 1
ATOM 1779 N N . THR A 1 219 ? -3.645 11.638 -7.201 1.00 88.69 219 THR A N 1
ATOM 1780 C CA . THR A 1 219 ? -2.427 10.882 -7.530 1.00 88.69 219 THR A CA 1
ATOM 1781 C C . THR A 1 219 ? -1.923 9.998 -6.386 1.00 88.69 219 THR A C 1
ATOM 1783 O O . THR A 1 219 ? -1.053 9.161 -6.616 1.00 88.69 219 THR A O 1
ATOM 1786 N N . GLY A 1 220 ? -2.431 10.166 -5.162 1.00 89.06 220 GLY A N 1
ATOM 1787 C CA . GLY A 1 220 ? -2.039 9.362 -4.007 1.00 89.06 220 GLY A CA 1
ATOM 1788 C C . GLY A 1 220 ? -2.618 7.946 -4.059 1.00 89.06 220 GLY A C 1
ATOM 1789 O O . GLY A 1 220 ? -3.797 7.761 -4.349 1.00 89.06 220 GLY A O 1
ATOM 1790 N N . GLY A 1 221 ? -1.814 6.936 -3.717 1.00 92.38 221 GLY A N 1
ATOM 1791 C CA . GLY A 1 221 ? -2.263 5.537 -3.716 1.00 92.38 221 GLY A CA 1
ATOM 1792 C C . GLY A 1 221 ? -3.459 5.288 -2.787 1.00 92.38 221 GLY A C 1
ATOM 1793 O O . GLY A 1 221 ? -4.451 4.690 -3.182 1.00 92.38 221 GLY A O 1
ATOM 1794 N N . VAL A 1 222 ? -3.438 5.827 -1.571 1.00 94.00 222 VAL A N 1
ATOM 1795 C CA . VAL A 1 222 ? -4.558 5.662 -0.626 1.00 94.00 222 VAL A CA 1
ATOM 1796 C C . VAL A 1 222 ? -5.840 6.392 -1.055 1.00 94.00 222 VAL A C 1
ATOM 1798 O O . VAL A 1 222 ? -6.926 5.982 -0.652 1.00 94.00 222 VAL A O 1
ATOM 1801 N N . TYR A 1 223 ? -5.742 7.410 -1.924 1.00 96.31 223 TYR A N 1
ATOM 1802 C CA . TYR A 1 223 ? -6.909 8.019 -2.575 1.00 96.31 223 TYR A CA 1
ATOM 1803 C C . TYR A 1 223 ? -7.571 7.022 -3.532 1.00 96.31 223 TYR A C 1
ATOM 1805 O O . TYR A 1 223 ? -8.782 6.835 -3.474 1.00 96.31 223 TYR A O 1
ATOM 1813 N N . LEU A 1 224 ? -6.775 6.342 -4.370 1.00 96.94 224 LEU A N 1
ATOM 1814 C CA . LEU A 1 224 ? -7.253 5.254 -5.231 1.00 96.94 224 LEU A CA 1
ATOM 1815 C C . LEU A 1 224 ? -7.958 4.165 -4.416 1.00 96.94 224 LEU A C 1
ATOM 1817 O O . LEU A 1 224 ? -9.027 3.716 -4.810 1.00 96.94 224 LEU A O 1
ATOM 1821 N N . CYS A 1 225 ? -7.387 3.751 -3.282 1.00 97.31 225 CYS A N 1
ATOM 1822 C CA . CYS A 1 225 ? -8.015 2.730 -2.443 1.00 97.31 225 CYS A CA 1
ATOM 1823 C C . CYS A 1 225 ? -9.396 3.182 -1.942 1.00 97.31 225 CYS A C 1
ATOM 1825 O O . CYS A 1 225 ? -10.350 2.419 -2.041 1.00 97.31 225 CYS A O 1
ATOM 1827 N N . ALA A 1 226 ? -9.521 4.419 -1.447 1.00 97.81 226 ALA A N 1
ATOM 1828 C CA . ALA A 1 226 ? -10.799 4.963 -0.983 1.00 97.81 226 ALA A CA 1
ATOM 1829 C C . ALA A 1 226 ? -11.840 5.077 -2.114 1.00 97.81 226 ALA A C 1
ATOM 1831 O O . ALA A 1 226 ? -13.002 4.723 -1.922 1.00 97.81 226 ALA A O 1
ATOM 1832 N N . GLU A 1 227 ? -11.418 5.527 -3.297 1.00 97.69 227 GLU A N 1
ATOM 1833 C CA . GLU A 1 227 ? -12.250 5.584 -4.504 1.00 97.69 227 GLU A CA 1
ATOM 1834 C C . GLU A 1 227 ? -12.757 4.188 -4.893 1.00 97.69 227 GLU A C 1
ATOM 1836 O O . GLU A 1 227 ? -13.959 3.991 -5.073 1.00 97.69 227 GLU A O 1
ATOM 1841 N N . ALA A 1 228 ? -11.859 3.204 -4.953 1.00 97.12 228 ALA A N 1
ATOM 1842 C CA . ALA A 1 228 ? -12.194 1.833 -5.318 1.00 97.12 228 ALA A CA 1
ATOM 1843 C C . ALA A 1 228 ? -13.137 1.164 -4.301 1.00 97.12 228 ALA A C 1
ATOM 1845 O O . ALA A 1 228 ? -14.062 0.458 -4.704 1.00 97.12 228 ALA A O 1
ATOM 1846 N N . GLU A 1 229 ? -12.951 1.405 -2.998 1.00 97.62 229 GLU A N 1
ATOM 1847 C CA . GLU A 1 229 ? -13.869 0.924 -1.956 1.00 97.62 229 GLU A CA 1
ATOM 1848 C C . GLU A 1 229 ? -15.274 1.514 -2.121 1.00 97.62 229 GLU A C 1
ATOM 1850 O O . GLU A 1 229 ? -16.259 0.776 -2.110 1.00 97.62 229 GLU A O 1
ATOM 1855 N N . LEU A 1 230 ? -15.385 2.829 -2.339 1.00 98.31 230 LEU A N 1
ATOM 1856 C CA . LEU A 1 230 ? -16.679 3.479 -2.556 1.00 98.31 230 LEU A CA 1
ATOM 1857 C C . LEU A 1 230 ? -17.384 2.938 -3.805 1.00 98.31 230 LEU A C 1
ATOM 1859 O O . LEU A 1 230 ? -18.569 2.610 -3.728 1.00 98.31 230 LEU A O 1
ATOM 1863 N N . MET A 1 231 ? -16.658 2.763 -4.913 1.00 97.12 231 MET A N 1
ATOM 1864 C CA . MET A 1 231 ? -17.207 2.164 -6.134 1.00 97.12 231 MET A CA 1
ATOM 1865 C C . MET A 1 231 ? -17.710 0.733 -5.899 1.00 97.12 231 MET A C 1
ATOM 1867 O O . MET A 1 231 ? -18.814 0.398 -6.330 1.00 97.12 231 MET A O 1
ATOM 1871 N N . ARG A 1 232 ? -16.945 -0.110 -5.186 1.00 95.94 232 ARG A N 1
ATOM 1872 C CA . ARG A 1 232 ? -17.353 -1.489 -4.849 1.00 95.94 232 ARG A CA 1
ATOM 1873 C C . ARG A 1 232 ? -18.619 -1.539 -3.995 1.00 95.94 232 ARG A C 1
ATOM 1875 O O . ARG A 1 232 ? -19.410 -2.466 -4.130 1.00 95.94 232 ARG A O 1
ATOM 1882 N N . LEU A 1 233 ? -18.816 -0.538 -3.143 1.00 96.75 233 LEU A N 1
ATOM 1883 C CA . LEU A 1 233 ? -20.009 -0.381 -2.312 1.00 96.75 233 LEU A CA 1
ATOM 1884 C C . LEU A 1 233 ? -21.200 0.253 -3.055 1.00 96.75 233 LEU A C 1
ATOM 1886 O O . LEU A 1 233 ? -22.261 0.425 -2.461 1.00 96.75 233 LEU A O 1
ATOM 1890 N N . GLY A 1 234 ? -21.049 0.600 -4.338 1.00 97.06 234 GLY A N 1
ATOM 1891 C CA . GLY A 1 234 ? -22.107 1.213 -5.144 1.00 97.06 234 GLY A CA 1
ATOM 1892 C C . GLY A 1 234 ? -22.279 2.719 -4.922 1.00 97.06 234 GLY A C 1
ATOM 1893 O O . GLY A 1 234 ? -23.302 3.280 -5.315 1.00 97.06 234 GLY A O 1
ATOM 1894 N N . TYR A 1 235 ? -21.302 3.390 -4.309 1.00 94.62 235 TYR A N 1
ATOM 1895 C CA . TYR A 1 235 ? -21.291 4.845 -4.172 1.00 94.62 235 TYR A CA 1
ATOM 1896 C C . TYR A 1 235 ? -20.578 5.514 -5.350 1.00 94.62 235 TYR A C 1
ATOM 1898 O O . TYR A 1 235 ? -19.608 4.985 -5.890 1.00 94.62 235 TYR A O 1
ATOM 1906 N N . SER A 1 236 ? -21.020 6.726 -5.699 1.00 89.81 236 SER A N 1
ATOM 1907 C CA . SER A 1 236 ? -20.201 7.633 -6.506 1.00 89.81 236 SER A CA 1
ATOM 1908 C C . SER A 1 236 ? -19.049 8.162 -5.644 1.00 89.81 236 SER A C 1
ATOM 1910 O O . SER A 1 236 ? -19.331 8.689 -4.560 1.00 89.81 236 SER A O 1
ATOM 1912 N N . PRO A 1 237 ? -17.794 8.033 -6.100 1.00 81.38 237 PRO A N 1
ATOM 1913 C CA . PRO A 1 237 ? -16.644 8.707 -5.502 1.00 81.38 237 PRO A CA 1
ATOM 1914 C C . PRO A 1 237 ? -16.744 10.232 -5.594 1.00 81.38 237 PRO A C 1
ATOM 1916 O O . PRO A 1 237 ? -17.419 10.726 -6.531 1.00 81.38 237 PRO A O 1
#

Sequence (237 aa):
TGILGNFMEAAALYSKGVDRWPDDPRFYRFRGHRFVILRRLELAMRDFERAAELIRDRPDEPELYASGGKSENKMGVSSFNWNVYYHQGFTYYAAGLSEQAVEAYLDCMKAADNLESRVATSHWLYMPLIRLGRWGEAEKLLESIQTDMELIEVGDYYETLLMYKGHSTPEKLLEKARGEGTVRFMTRAQAVGNLYMARGETDKAVEVYREILRKGNWTGGVYLCAEAELMRLGYSP

pLDDT: mean 93.79, std 8.98, range [51.75, 98.94]

Secondary structure (DSSP, 8-state):
-HHHHHHHHHHHHHHHHHHH-TT-HHHHHHHHHHHHHTT-HHHHHHHHHHHHHHHTTS---EEEEE--SSSTTPEEEEEHHHHHHHHHHHHHHHHT-HHHHHHHHHHHHHH--SHHHHHHHHHHHHHHHHHTT-HHHHHHHHHT--TT---SS-HHHHHHHHHHTTSS-HHHHHHHHHHT-HHHHHHHHHHHHHHHHHTT-HHHHHHHHHHHHHHS-TTSHHHHHHHHHHHHTT---